Protein AF-A0A0S7Y839-F1 (afdb_monomer_lite)

pLDDT: mean 85.69, std 13.7, range [31.67, 98.75]

Sequence (279 aa):
MFEKEKERKEKPFEGKKVYFSASIRGAKVDGRQLLWDLVEFMEEEGADVLSKHVAARNKEERDRIFYERSGIRVDVVEDPKGVIREIDLAWVDEAAYVVAEVTATSMGVGMEIQRAIDKDEMGLNHTKILCLYRRDIISEDRASSMVFGVRPKEHKDYYLVGYTSLEEAKEVVARFLTDKLGRGDISTFSALLPLGGQVIKYTRDGGETWRYARLFSNPERFSNGSLGFVADEEISPRGIHHRGILADRDFEKGLIVREVEAKEIEGKRFSFEDKLPVT

Radius of gyration: 21.73 Å; chains: 1; bounding box: 73×55×68 Å

Foldseek 3Di:
DDDPPPPPPQQLLAPAQEEEAEDPDADDDDCLVLLLVLLVLNVVSHYRHQQSLNSDPDDVRSQVVCCVRPVDNLVPDPDSPVVVVVSSLVSLLVGQEYEYEFQGDDPVSLVSVVSQLCQVVVVTDHHAYEYEYEVVRDDPVRGDCSLLVDACVSPFRYHYAYDNDSVVVNVVVSCSSNVVPDTAWDLAQVNCLVCAQHKKWKDLPLPPDIWIWGWHNAWDQDPVRWTWTFIFTWQDPVRDTDTDTDTRVSSVSVMIMGHDDPVRCVPTDTPCPPPDDDD

Secondary structure (DSSP, 8-state):
-----------TTTT-EEEEE--SSSS--TTHHHHHHHHHHHHHTT-EETTGGGG-SSHHHHHHHHHHHH---TTS-S-HHHHHHHHHHHHHHH-SEEEEE-SS--HHHHHHHHHHHHTTTTT----EEEEEEETTT--GGGS-HHHHT--TTT-TTEEEEEESSHHHHHHHHHHHHTT-S-TT-B-SHHHHGGGTTSEEEEESSTTSS-EEEEEPSS-EE-TTS-EEEEEEEB--TT----EEEEEHHHHTTT-EEEE--GGGSTT--BTTTT-----

Structure (mmCIF, N/CA/C/O backbone):
data_AF-A0A0S7Y839-F1
#
_entry.id   AF-A0A0S7Y839-F1
#
loop_
_atom_site.group_PDB
_atom_site.id
_atom_site.type_symbol
_atom_site.label_atom_id
_atom_site.label_alt_id
_atom_site.label_comp_id
_atom_site.label_asym_id
_atom_site.label_entity_id
_atom_site.label_seq_id
_atom_site.pdbx_PDB_ins_code
_atom_site.Cartn_x
_atom_site.Cartn_y
_atom_site.Cartn_z
_atom_site.occupancy
_atom_site.B_iso_or_equiv
_atom_site.auth_seq_id
_atom_site.auth_comp_id
_atom_site.auth_asym_id
_atom_site.auth_atom_id
_atom_site.pdbx_PDB_model_num
ATOM 1 N N . MET A 1 1 ? 34.447 -34.532 6.907 1.00 41.97 1 MET A N 1
ATOM 2 C CA . MET A 1 1 ? 33.993 -33.171 6.559 1.00 41.97 1 MET A CA 1
ATOM 3 C C . MET A 1 1 ? 32.505 -33.137 6.820 1.00 41.97 1 MET A C 1
ATOM 5 O O . MET A 1 1 ? 31.772 -33.763 6.074 1.00 41.97 1 MET A O 1
ATOM 9 N N . PHE A 1 2 ? 32.079 -32.530 7.925 1.00 42.34 2 PHE A N 1
ATOM 10 C CA . PHE A 1 2 ? 30.661 -32.274 8.159 1.00 42.34 2 PHE A CA 1
ATOM 11 C C . PHE A 1 2 ? 30.332 -30.969 7.440 1.00 42.34 2 PHE A C 1
ATOM 13 O O . PHE A 1 2 ? 30.756 -29.900 7.882 1.00 42.34 2 PHE A O 1
ATOM 20 N N . GLU A 1 3 ? 29.662 -31.065 6.293 1.00 46.47 3 GLU A N 1
ATOM 21 C CA . GLU A 1 3 ? 28.960 -29.921 5.723 1.00 46.47 3 GLU A CA 1
ATOM 22 C C . GLU A 1 3 ? 27.917 -29.495 6.755 1.00 46.47 3 GLU A C 1
ATOM 24 O O . GLU A 1 3 ? 27.002 -30.245 7.086 1.00 46.47 3 GLU A O 1
ATOM 29 N N . LYS A 1 4 ? 28.110 -28.311 7.340 1.00 45.53 4 LYS A N 1
ATOM 30 C CA . LYS A 1 4 ? 27.044 -27.653 8.084 1.00 45.53 4 LYS A CA 1
ATOM 31 C C . LYS A 1 4 ? 25.944 -27.366 7.071 1.00 45.53 4 LYS A C 1
ATOM 33 O O . LYS A 1 4 ? 26.121 -26.476 6.238 1.00 45.53 4 LYS A O 1
ATOM 38 N N . GLU A 1 5 ? 24.844 -28.109 7.141 1.00 50.56 5 GLU A N 1
ATOM 39 C CA . GLU A 1 5 ? 23.570 -27.679 6.575 1.00 50.56 5 GLU A CA 1
ATOM 40 C C . GLU A 1 5 ? 23.332 -26.251 7.075 1.00 50.56 5 GLU A C 1
ATOM 42 O O . GLU A 1 5 ? 23.117 -26.004 8.262 1.00 50.56 5 GLU A O 1
ATOM 47 N N . LYS A 1 6 ? 23.494 -25.276 6.178 1.00 53.09 6 LYS A N 1
ATOM 48 C CA . LYS A 1 6 ? 23.021 -23.918 6.413 1.00 53.09 6 LYS A CA 1
ATOM 49 C C . LYS A 1 6 ? 21.519 -24.066 6.612 1.00 53.09 6 LYS A C 1
ATOM 51 O O . LYS A 1 6 ? 20.828 -24.359 5.641 1.00 53.09 6 LYS A O 1
ATOM 56 N N . GLU A 1 7 ? 21.037 -23.891 7.842 1.00 50.66 7 GLU A N 1
ATOM 57 C CA . GLU A 1 7 ? 19.612 -23.701 8.113 1.00 50.66 7 GLU A CA 1
ATOM 58 C C . GLU A 1 7 ? 19.093 -22.674 7.103 1.00 50.66 7 GLU A C 1
ATOM 60 O O . GLU A 1 7 ? 19.480 -21.499 7.123 1.00 50.66 7 GLU A O 1
ATOM 65 N N . ARG A 1 8 ? 18.292 -23.138 6.140 1.00 61.38 8 ARG A N 1
ATOM 66 C CA . ARG A 1 8 ? 17.648 -22.264 5.169 1.00 61.38 8 ARG A CA 1
ATOM 67 C C . ARG A 1 8 ? 16.619 -21.482 5.970 1.00 61.38 8 ARG A C 1
ATOM 69 O O . ARG A 1 8 ? 15.558 -22.013 6.273 1.00 61.38 8 ARG A O 1
ATOM 76 N N . LYS A 1 9 ? 16.968 -20.255 6.368 1.00 72.75 9 LYS A N 1
ATOM 77 C CA . LYS A 1 9 ? 16.010 -19.335 6.986 1.00 72.75 9 LYS A CA 1
ATOM 78 C C . LYS A 1 9 ? 14.796 -19.253 6.068 1.00 72.75 9 LYS A C 1
ATOM 80 O O . LYS A 1 9 ? 14.951 -18.944 4.885 1.00 72.75 9 LYS A O 1
ATOM 85 N N . GLU A 1 10 ? 13.628 -19.596 6.602 1.00 85.75 10 GLU A N 1
ATOM 86 C CA . GLU A 1 10 ? 12.371 -19.423 5.888 1.00 85.75 10 GLU A CA 1
ATOM 87 C C . GLU A 1 10 ? 12.233 -17.952 5.507 1.00 85.75 10 GLU A C 1
ATOM 89 O O . GLU A 1 10 ? 12.399 -17.061 6.340 1.00 85.75 10 GLU A O 1
ATOM 94 N N . LYS A 1 11 ? 11.986 -17.720 4.221 1.00 92.38 11 LYS A N 1
ATOM 95 C CA . LYS A 1 11 ? 11.752 -16.400 3.659 1.00 92.38 11 LYS A CA 1
ATOM 96 C C . LYS A 1 11 ? 10.240 -16.153 3.660 1.00 92.38 11 LYS A C 1
ATOM 98 O O . LYS A 1 11 ? 9.523 -16.868 2.957 1.00 92.38 11 LYS A O 1
ATOM 103 N N . PRO A 1 12 ? 9.720 -15.212 4.461 1.00 93.31 12 PRO A N 1
ATOM 104 C CA . PRO A 1 12 ? 8.286 -15.067 4.694 1.00 93.31 12 PRO A CA 1
ATOM 105 C C . PRO A 1 12 ? 7.503 -14.633 3.449 1.00 93.31 12 PRO A C 1
ATOM 107 O O . PRO A 1 12 ? 6.281 -14.793 3.428 1.00 93.31 12 PRO A O 1
ATOM 110 N N . PHE A 1 13 ? 8.166 -14.092 2.422 1.00 96.94 13 PHE A N 1
ATOM 111 C CA . PHE A 1 13 ? 7.531 -13.667 1.172 1.00 96.94 13 PHE A CA 1
ATOM 112 C C . PHE A 1 13 ? 7.815 -14.620 0.002 1.00 96.94 13 PHE A C 1
ATOM 114 O O . PHE A 1 13 ? 7.460 -14.305 -1.134 1.00 96.94 13 PHE A O 1
ATOM 121 N N . GLU A 1 14 ? 8.422 -15.786 0.255 1.00 96.38 14 GLU A N 1
ATOM 122 C CA . GLU A 1 14 ? 8.695 -16.782 -0.785 1.00 96.38 14 GLU A CA 1
ATOM 123 C C . GLU A 1 14 ? 7.408 -17.120 -1.567 1.00 96.38 14 GLU A C 1
ATOM 125 O O . GLU A 1 14 ? 6.361 -17.437 -0.995 1.00 96.38 14 GLU A O 1
ATOM 130 N N . GLY A 1 15 ? 7.479 -17.034 -2.899 1.00 95.06 15 GLY A N 1
ATOM 131 C CA . GLY A 1 15 ? 6.356 -17.319 -3.799 1.00 95.06 15 GLY A CA 1
ATOM 132 C C . GLY A 1 15 ? 5.368 -16.162 -4.005 1.00 95.06 15 GLY A C 1
ATOM 133 O O . GLY A 1 15 ? 4.395 -16.322 -4.744 1.00 95.06 15 GLY A O 1
ATOM 134 N N . LYS A 1 16 ? 5.595 -14.990 -3.398 1.00 97.12 16 LYS A N 1
ATOM 135 C CA . LYS A 1 16 ? 4.765 -13.793 -3.606 1.00 97.12 16 LYS A CA 1
ATOM 136 C C . LYS A 1 16 ? 5.256 -13.023 -4.837 1.00 97.12 16 LYS A C 1
ATOM 138 O O . LYS A 1 16 ? 6.389 -12.557 -4.851 1.00 97.12 16 LYS A O 1
ATOM 143 N N . LYS A 1 17 ? 4.397 -12.848 -5.847 1.00 98.31 17 LYS A N 1
ATOM 144 C CA . LYS A 1 17 ? 4.658 -11.963 -6.999 1.00 98.31 17 LYS A CA 1
ATOM 145 C C . LYS A 1 17 ? 4.095 -10.574 -6.740 1.00 98.31 17 LYS A C 1
ATOM 147 O O . LYS A 1 17 ? 2.876 -10.433 -6.584 1.00 98.31 17 LYS A O 1
ATOM 152 N N . VAL A 1 18 ? 4.976 -9.580 -6.700 1.00 98.69 18 VAL A N 1
ATOM 153 C CA . VAL A 1 18 ? 4.658 -8.200 -6.326 1.00 98.69 18 VAL A CA 1
ATOM 154 C C . VAL A 1 18 ? 4.923 -7.264 -7.500 1.00 98.69 18 VAL A C 1
ATOM 156 O O . VAL A 1 18 ? 6.041 -7.198 -8.008 1.00 98.69 18 VAL A O 1
ATOM 159 N N . TYR A 1 19 ? 3.920 -6.488 -7.899 1.00 98.75 19 TYR A N 1
ATOM 160 C CA . TYR A 1 19 ? 4.134 -5.300 -8.719 1.00 98.75 19 TYR A CA 1
ATOM 161 C C . TYR A 1 19 ? 4.344 -4.096 -7.798 1.00 98.75 19 TYR A C 1
ATOM 163 O O . TYR A 1 19 ? 3.451 -3.718 -7.037 1.00 98.75 19 TYR A O 1
ATOM 171 N N . PHE A 1 20 ? 5.537 -3.510 -7.840 1.00 98.44 20 PHE A N 1
ATOM 172 C CA . PHE A 1 20 ? 5.857 -2.289 -7.113 1.00 98.44 20 PHE A CA 1
ATOM 173 C C . PHE A 1 20 ? 5.623 -1.057 -7.991 1.00 98.44 20 PHE A C 1
ATOM 175 O O . PHE A 1 20 ? 6.138 -0.968 -9.105 1.00 98.44 20 PHE A O 1
ATOM 182 N N . SER A 1 21 ? 4.875 -0.090 -7.481 1.00 97.00 21 SER A N 1
ATOM 183 C CA . SER A 1 21 ? 4.507 1.126 -8.199 1.00 97.00 21 SER A CA 1
ATOM 184 C C . SER A 1 21 ? 4.949 2.356 -7.411 1.00 97.00 21 SER A C 1
ATOM 186 O O . SER A 1 21 ? 4.804 2.411 -6.193 1.00 97.00 21 SER A O 1
ATOM 188 N N . ALA A 1 22 ? 5.520 3.349 -8.087 1.00 94.81 22 ALA A N 1
ATOM 189 C CA . ALA A 1 22 ? 5.873 4.639 -7.502 1.00 94.81 22 ALA A CA 1
ATOM 190 C C . ALA A 1 22 ? 6.066 5.686 -8.608 1.00 94.81 22 ALA A C 1
ATOM 192 O O . ALA A 1 22 ? 6.213 5.372 -9.793 1.00 94.81 22 ALA A O 1
ATOM 193 N N . SER A 1 23 ? 6.105 6.966 -8.237 1.00 90.31 23 SER A N 1
ATOM 194 C CA . SER A 1 23 ? 6.375 8.043 -9.195 1.00 90.31 23 SER A CA 1
ATOM 195 C C . SER A 1 23 ? 7.802 7.954 -9.770 1.00 90.31 23 SER A C 1
ATOM 197 O O . SER A 1 23 ? 8.785 8.272 -9.105 1.00 90.31 23 SER A O 1
ATOM 199 N N . ILE A 1 24 ? 7.941 7.584 -11.048 1.00 81.25 24 ILE A N 1
ATOM 200 C CA . ILE A 1 24 ? 9.215 7.724 -11.787 1.00 81.25 24 ILE A CA 1
ATOM 201 C C . ILE A 1 24 ? 9.304 9.106 -12.451 1.00 81.25 24 ILE A C 1
ATOM 203 O O . ILE A 1 24 ? 10.375 9.718 -12.502 1.00 81.25 24 ILE A O 1
ATOM 207 N N . ARG A 1 25 ? 8.179 9.565 -13.015 1.00 67.38 25 ARG A N 1
ATOM 208 C CA . ARG A 1 25 ? 8.021 10.797 -13.801 1.00 67.38 25 ARG A CA 1
ATOM 209 C C . ARG A 1 25 ? 6.763 11.512 -13.298 1.00 67.38 25 ARG A C 1
ATOM 211 O O . ARG A 1 25 ? 5.693 10.917 -13.320 1.00 67.38 25 ARG A O 1
ATOM 218 N N . GLY A 1 26 ? 6.874 12.766 -12.866 1.00 59.81 26 GLY A N 1
ATOM 219 C CA . GLY A 1 26 ? 5.747 13.511 -12.293 1.00 59.81 26 GLY A CA 1
ATOM 220 C C . GLY A 1 26 ? 6.236 14.567 -11.313 1.00 59.81 26 GLY A C 1
ATOM 221 O O . GLY A 1 26 ? 6.753 15.602 -11.727 1.00 59.81 26 GLY A O 1
ATOM 222 N N . ALA A 1 27 ? 6.129 14.286 -10.018 1.00 66.56 27 ALA A N 1
ATOM 223 C CA . ALA A 1 27 ? 6.756 15.094 -8.975 1.00 66.56 27 ALA A CA 1
ATOM 224 C C . ALA A 1 27 ? 8.171 14.588 -8.643 1.00 66.56 27 ALA A C 1
ATOM 226 O O . ALA A 1 27 ? 8.483 13.405 -8.809 1.00 66.56 27 ALA A O 1
ATOM 227 N N . LYS A 1 28 ? 9.042 15.490 -8.169 1.00 62.94 28 LYS A N 1
ATOM 228 C CA . LYS A 1 28 ? 10.374 15.126 -7.675 1.00 62.94 28 LYS A CA 1
ATOM 229 C C . LYS A 1 28 ? 10.185 14.227 -6.452 1.00 62.94 28 LYS A C 1
ATOM 231 O O . LYS A 1 28 ? 9.702 14.690 -5.425 1.00 62.94 28 LYS A O 1
ATOM 236 N N . VAL A 1 29 ? 10.533 12.952 -6.585 1.00 60.19 29 VAL A N 1
ATOM 237 C CA . VAL A 1 29 ? 10.474 12.011 -5.466 1.00 60.19 29 VAL A CA 1
ATOM 238 C C . VAL A 1 29 ? 11.689 12.253 -4.587 1.00 60.19 29 VAL A C 1
ATOM 240 O O . VAL A 1 29 ? 12.793 11.800 -4.896 1.00 60.19 29 VAL A O 1
ATOM 243 N N . ASP A 1 30 ? 11.496 13.017 -3.517 1.00 68.00 30 ASP A N 1
ATOM 244 C CA . ASP A 1 30 ? 12.387 12.924 -2.369 1.00 68.00 30 ASP A CA 1
ATOM 245 C C . ASP A 1 30 ? 12.199 11.535 -1.734 1.00 68.00 30 ASP A C 1
ATOM 247 O O . ASP A 1 30 ? 11.069 11.080 -1.559 1.00 68.00 30 ASP A O 1
ATOM 251 N N . GLY A 1 31 ? 13.293 10.824 -1.455 1.00 77.12 31 GLY A N 1
ATOM 252 C CA . GLY A 1 31 ? 13.230 9.458 -0.918 1.00 77.12 31 GLY A CA 1
ATOM 253 C C . GLY A 1 31 ? 13.392 8.304 -1.919 1.00 77.12 31 GLY A C 1
ATOM 254 O O . GLY A 1 31 ? 12.959 7.197 -1.623 1.00 77.12 31 GLY A O 1
ATOM 255 N N . ARG A 1 32 ? 14.078 8.487 -3.060 1.00 87.31 32 ARG A N 1
ATOM 256 C CA . ARG A 1 32 ? 14.495 7.362 -3.941 1.00 87.31 32 ARG A CA 1
ATOM 257 C C . ARG A 1 32 ? 15.195 6.228 -3.178 1.00 87.31 32 ARG A C 1
ATOM 259 O O . ARG A 1 32 ? 14.926 5.066 -3.450 1.00 87.31 32 ARG A O 1
ATOM 266 N N . GLN A 1 33 ? 16.060 6.568 -2.218 1.00 91.19 33 GLN A N 1
ATOM 267 C CA . GLN A 1 33 ? 16.739 5.572 -1.383 1.00 91.19 33 GLN A CA 1
ATOM 268 C C . GLN A 1 33 ? 15.747 4.780 -0.521 1.00 91.19 33 GLN A C 1
ATOM 270 O O . GLN A 1 33 ? 15.879 3.572 -0.410 1.00 91.19 33 GLN A O 1
ATOM 275 N N . LEU A 1 34 ? 14.713 5.438 0.010 1.00 92.75 34 LEU A N 1
ATOM 276 C CA . LEU A 1 34 ? 13.663 4.775 0.782 1.00 92.75 34 LEU A CA 1
ATOM 277 C C . LEU A 1 34 ? 12.908 3.751 -0.074 1.00 92.75 34 LEU A C 1
ATOM 279 O O . LEU A 1 34 ? 12.689 2.633 0.380 1.00 92.75 34 LEU A O 1
ATOM 283 N N . LEU A 1 35 ? 12.538 4.111 -1.310 1.00 94.50 35 LEU A N 1
ATOM 284 C CA . LEU A 1 35 ? 11.880 3.177 -2.234 1.00 94.50 35 LEU A CA 1
ATOM 285 C C . LEU A 1 35 ? 12.777 1.979 -2.554 1.00 94.50 35 LEU A C 1
ATOM 287 O O . LEU A 1 35 ? 12.301 0.848 -2.573 1.00 94.50 35 LEU A O 1
ATOM 291 N N . TRP A 1 36 ? 14.066 2.235 -2.793 1.00 96.25 36 TRP A N 1
ATOM 292 C CA . TRP A 1 36 ? 15.056 1.190 -3.038 1.00 96.25 36 TRP A CA 1
ATOM 293 C C . TRP A 1 36 ? 15.143 0.224 -1.856 1.00 96.25 36 TRP A C 1
ATOM 295 O O . TRP A 1 36 ? 14.977 -0.975 -2.042 1.00 96.25 36 TRP A O 1
ATOM 305 N N . ASP A 1 37 ? 15.316 0.744 -0.640 1.00 97.19 37 ASP A N 1
ATOM 306 C CA . ASP A 1 37 ? 15.441 -0.074 0.569 1.00 97.19 37 ASP A CA 1
ATOM 307 C C . ASP A 1 37 ? 14.166 -0.881 0.862 1.00 97.19 37 ASP A C 1
ATOM 309 O O . ASP A 1 37 ? 14.240 -1.985 1.399 1.00 97.19 37 ASP A O 1
ATOM 313 N N . LEU A 1 38 ? 12.992 -0.354 0.501 1.00 97.56 38 LEU A N 1
ATOM 314 C CA . LEU A 1 38 ? 11.723 -1.068 0.635 1.00 97.56 38 LEU A CA 1
ATOM 315 C C . LEU A 1 38 ? 11.596 -2.220 -0.375 1.00 97.56 38 LEU A C 1
ATOM 317 O O . LEU A 1 38 ? 11.116 -3.294 -0.016 1.00 97.56 38 LEU A O 1
ATOM 321 N N . VAL A 1 39 ? 12.030 -2.016 -1.624 1.00 98.06 39 VAL A N 1
ATOM 322 C CA . VAL A 1 39 ? 12.041 -3.073 -2.649 1.00 98.06 39 VAL A CA 1
ATOM 323 C C . VAL A 1 39 ? 13.078 -4.147 -2.337 1.00 98.06 39 VAL A C 1
ATOM 325 O O . VAL A 1 39 ? 12.747 -5.328 -2.412 1.00 98.06 39 VAL A O 1
ATOM 328 N N . GLU A 1 40 ? 14.288 -3.758 -1.928 1.00 98.06 40 GLU A N 1
ATOM 329 C CA . GLU A 1 40 ? 15.320 -4.708 -1.497 1.00 98.06 40 GLU A CA 1
ATOM 330 C C . GLU A 1 40 ? 14.826 -5.547 -0.320 1.00 98.06 40 GLU A C 1
ATOM 332 O O . GLU A 1 40 ? 14.937 -6.765 -0.366 1.00 98.06 40 GLU A O 1
ATOM 337 N N . PHE A 1 41 ? 14.190 -4.928 0.680 1.00 98.31 41 PHE A N 1
ATOM 338 C CA . PHE A 1 41 ? 13.583 -5.659 1.792 1.00 98.31 41 PHE A CA 1
ATOM 339 C C . PHE A 1 41 ? 12.600 -6.741 1.314 1.00 98.31 41 PHE A C 1
ATOM 341 O O . PHE A 1 41 ? 12.662 -7.878 1.777 1.00 98.31 41 PHE A O 1
ATOM 348 N N . MET A 1 42 ? 11.714 -6.422 0.362 1.00 98.50 42 MET A N 1
ATOM 349 C CA . MET A 1 42 ? 10.776 -7.410 -0.181 1.00 98.50 42 MET A CA 1
ATOM 350 C C . MET A 1 42 ? 11.497 -8.582 -0.868 1.00 98.50 42 MET A C 1
ATOM 352 O O . MET A 1 42 ? 11.120 -9.735 -0.657 1.00 98.50 42 MET A O 1
ATOM 356 N N . GLU A 1 43 ? 12.537 -8.322 -1.661 1.00 98.00 43 GLU A N 1
ATOM 357 C CA . GLU A 1 43 ? 13.299 -9.377 -2.347 1.00 98.00 43 GLU A CA 1
ATOM 358 C C . GLU A 1 43 ? 14.180 -10.201 -1.390 1.00 98.00 43 GLU A C 1
ATOM 360 O O . GLU A 1 43 ? 14.270 -11.431 -1.503 1.00 98.00 43 GLU A O 1
ATOM 365 N N . GLU A 1 44 ? 14.809 -9.553 -0.407 1.00 97.75 44 GLU A N 1
ATOM 366 C CA . GLU A 1 44 ? 15.605 -10.205 0.637 1.00 97.75 44 GLU A CA 1
ATOM 367 C C . GLU A 1 44 ? 14.755 -11.214 1.417 1.00 97.75 44 GLU A C 1
ATOM 369 O O . GLU A 1 44 ? 15.185 -12.357 1.614 1.00 97.75 44 GLU A O 1
ATOM 374 N N . GLU A 1 45 ? 13.514 -10.845 1.730 1.00 97.56 45 GLU A N 1
ATOM 375 C CA . GLU A 1 45 ? 12.511 -11.679 2.399 1.00 97.56 45 GLU A CA 1
ATOM 376 C C . GLU A 1 45 ? 11.761 -12.641 1.450 1.00 97.56 45 GLU A C 1
ATOM 378 O O . GLU A 1 45 ? 10.910 -13.410 1.902 1.00 97.56 45 GLU A O 1
ATOM 383 N N . GLY A 1 46 ? 12.102 -12.668 0.153 1.00 97.62 46 GLY A N 1
ATOM 384 C CA . GLY A 1 46 ? 11.732 -13.735 -0.793 1.00 97.62 46 GLY A CA 1
ATOM 385 C C . GLY A 1 46 ? 10.652 -13.413 -1.824 1.00 97.62 46 GLY A C 1
ATOM 386 O O . GLY A 1 46 ? 10.255 -14.315 -2.563 1.00 97.62 46 GLY A O 1
ATOM 387 N N . ALA A 1 47 ? 10.176 -12.170 -1.898 1.00 98.31 47 ALA A N 1
ATOM 388 C CA . ALA A 1 47 ? 9.215 -11.768 -2.917 1.00 98.31 47 ALA A CA 1
ATOM 389 C C . ALA A 1 47 ? 9.873 -11.679 -4.304 1.00 98.31 47 ALA A C 1
ATOM 391 O O . ALA A 1 47 ? 11.023 -11.265 -4.440 1.00 98.31 47 ALA A O 1
ATOM 392 N N . ASP A 1 48 ? 9.109 -11.999 -5.346 1.00 98.31 48 ASP A N 1
ATOM 393 C CA . ASP A 1 48 ? 9.453 -11.710 -6.738 1.00 98.31 48 ASP A CA 1
ATOM 394 C C . ASP A 1 48 ? 8.879 -10.336 -7.120 1.00 98.31 48 ASP A C 1
ATOM 396 O O . ASP A 1 48 ? 7.685 -10.216 -7.422 1.00 98.31 48 ASP A O 1
ATOM 400 N N . VAL A 1 49 ? 9.705 -9.284 -7.055 1.00 98.56 49 VAL A N 1
ATOM 401 C CA . VAL A 1 49 ? 9.288 -7.908 -7.369 1.00 98.56 49 VAL A CA 1
ATOM 402 C C . VAL A 1 49 ? 9.463 -7.634 -8.865 1.00 98.56 49 VAL A C 1
ATOM 404 O O . VAL A 1 49 ? 10.552 -7.322 -9.347 1.00 98.56 49 VAL A O 1
ATOM 407 N N . LEU A 1 50 ? 8.359 -7.708 -9.612 1.00 98.31 50 LEU A N 1
ATOM 408 C CA . LEU A 1 50 ? 8.341 -7.648 -11.080 1.00 98.31 50 LEU A CA 1
ATOM 409 C C . LEU A 1 50 ? 8.929 -6.337 -11.625 1.00 98.31 50 LEU A C 1
ATOM 411 O O . LEU A 1 50 ? 9.658 -6.321 -12.613 1.00 98.31 50 LEU A O 1
ATOM 415 N N . SER A 1 51 ? 8.633 -5.227 -10.955 1.00 97.38 51 SER A N 1
ATOM 416 C CA . SER A 1 51 ? 8.915 -3.867 -11.413 1.00 97.38 51 SER A CA 1
ATOM 417 C C . SER A 1 51 ? 9.994 -3.168 -10.575 1.00 97.38 51 SER A C 1
ATOM 419 O O . SER A 1 51 ? 9.975 -1.948 -10.424 1.00 97.38 51 SER A O 1
ATOM 421 N N . LYS A 1 52 ? 10.995 -3.907 -10.069 1.00 96.94 52 LYS A N 1
ATOM 422 C CA . LYS A 1 52 ? 12.111 -3.368 -9.255 1.00 96.94 52 LYS A CA 1
ATOM 423 C C . LYS A 1 52 ? 12.738 -2.083 -9.813 1.00 96.94 52 LYS A C 1
ATOM 425 O O . LYS A 1 52 ? 13.104 -1.177 -9.065 1.00 96.94 52 LYS A O 1
ATOM 430 N N . HIS A 1 53 ? 12.841 -1.983 -11.138 1.00 95.00 53 HIS A N 1
ATOM 431 C CA . HIS A 1 53 ? 13.389 -0.825 -11.842 1.00 95.00 53 HIS A CA 1
ATOM 432 C C . HIS A 1 53 ? 12.709 0.509 -11.457 1.00 95.00 53 HIS A C 1
ATOM 434 O O . HIS A 1 53 ? 13.353 1.557 -11.513 1.00 95.00 53 HIS A O 1
ATOM 440 N N . VAL A 1 54 ? 11.446 0.488 -11.017 1.00 94.44 54 VAL A N 1
ATOM 441 C CA . VAL A 1 54 ? 10.698 1.660 -10.532 1.00 94.44 54 VAL A CA 1
ATOM 442 C C . VAL A 1 54 ? 11.406 2.338 -9.350 1.00 94.44 54 VAL A C 1
ATOM 444 O O . VAL A 1 54 ? 11.456 3.567 -9.287 1.00 94.44 54 VAL A O 1
ATOM 447 N N . ALA A 1 55 ? 12.011 1.552 -8.454 1.00 94.62 55 ALA A N 1
ATOM 448 C CA . ALA A 1 55 ? 12.724 2.038 -7.273 1.00 94.62 55 ALA A CA 1
ATOM 449 C C . ALA A 1 55 ? 14.204 2.372 -7.529 1.00 94.62 55 ALA A C 1
ATOM 451 O O . ALA A 1 55 ? 14.885 2.851 -6.622 1.00 94.62 55 ALA A O 1
ATOM 452 N N . ALA A 1 56 ? 14.716 2.136 -8.744 1.00 93.62 56 ALA A N 1
ATOM 453 C CA . ALA A 1 56 ? 16.116 2.377 -9.096 1.00 93.62 56 ALA A CA 1
ATOM 454 C C . ALA A 1 56 ? 16.574 3.785 -8.702 1.00 93.62 56 ALA A C 1
ATOM 456 O O . ALA A 1 56 ? 15.811 4.746 -8.764 1.00 93.62 56 ALA A O 1
ATOM 457 N N . ARG A 1 57 ? 17.844 3.956 -8.345 1.00 90.62 57 ARG A N 1
ATOM 458 C CA . ARG A 1 57 ? 18.368 5.231 -7.822 1.00 90.62 57 ARG A CA 1
ATOM 459 C C . ARG A 1 57 ? 18.677 6.241 -8.921 1.00 90.62 57 ARG A C 1
ATOM 461 O O . ARG A 1 57 ? 18.642 7.446 -8.688 1.00 90.62 57 ARG A O 1
ATOM 468 N N . ASN A 1 58 ? 18.948 5.761 -10.130 1.00 90.38 58 ASN A N 1
ATOM 469 C CA . ASN A 1 58 ? 19.260 6.577 -11.300 1.00 90.38 58 ASN A CA 1
ATOM 470 C C . ASN A 1 58 ? 18.719 5.936 -12.590 1.00 90.38 58 ASN A C 1
ATOM 472 O O . ASN A 1 58 ? 18.059 4.895 -12.562 1.00 90.38 58 ASN A O 1
ATOM 476 N N . LYS A 1 59 ? 18.932 6.614 -13.722 1.00 89.88 59 LYS A N 1
ATOM 477 C CA . LYS A 1 59 ? 18.414 6.190 -15.025 1.00 89.88 59 LYS A CA 1
ATOM 478 C C . LYS A 1 59 ? 19.113 4.923 -15.518 1.00 89.88 59 LYS A C 1
ATOM 480 O O . LYS A 1 59 ? 18.446 4.024 -16.011 1.00 89.88 59 LYS A O 1
ATOM 485 N N . GLU A 1 60 ? 20.427 4.857 -15.366 1.00 92.00 60 GLU A N 1
ATOM 486 C CA . GLU A 1 60 ? 21.264 3.763 -15.853 1.00 92.00 60 GLU A CA 1
ATOM 487 C C . GLU A 1 60 ? 20.916 2.450 -15.140 1.00 92.00 60 GLU A C 1
ATOM 489 O O . GLU A 1 60 ? 20.763 1.410 -15.775 1.00 92.00 60 GLU A O 1
ATOM 494 N N . GLU A 1 61 ? 20.727 2.507 -13.820 1.00 93.38 61 GLU A N 1
ATOM 495 C CA . GLU A 1 61 ? 20.265 1.383 -13.008 1.00 93.38 61 GLU A CA 1
ATOM 496 C C . GLU A 1 61 ? 18.852 0.949 -13.396 1.00 93.38 61 GLU A C 1
ATOM 498 O O . GLU A 1 61 ? 18.616 -0.244 -13.570 1.00 93.38 61 GLU A O 1
ATOM 503 N N . ARG A 1 62 ? 17.934 1.901 -13.598 1.00 93.44 62 ARG A N 1
ATOM 504 C CA . ARG A 1 62 ? 16.571 1.598 -14.050 1.00 93.44 62 ARG A CA 1
ATOM 505 C C . ARG A 1 62 ? 16.585 0.852 -15.378 1.00 93.44 62 ARG A C 1
ATOM 507 O O . ARG A 1 62 ? 15.955 -0.193 -15.493 1.00 93.44 62 ARG A O 1
ATOM 514 N N . ASP A 1 63 ? 17.275 1.402 -16.373 1.00 93.19 63 ASP A N 1
ATOM 515 C CA . ASP A 1 63 ? 17.269 0.866 -17.732 1.00 93.19 63 ASP A CA 1
ATOM 516 C C . ASP A 1 63 ? 17.945 -0.525 -17.764 1.00 93.19 63 ASP A C 1
ATOM 518 O O . ASP A 1 63 ? 17.474 -1.417 -18.470 1.00 93.19 63 ASP A O 1
ATOM 522 N N . ARG A 1 64 ? 18.975 -0.757 -16.930 1.00 95.69 64 ARG A N 1
ATOM 523 C CA . ARG A 1 64 ? 19.598 -2.080 -16.743 1.00 95.69 64 ARG A CA 1
ATOM 524 C C . ARG A 1 64 ? 18.637 -3.098 -16.121 1.00 95.69 64 ARG A C 1
ATOM 526 O O . ARG A 1 64 ? 18.451 -4.161 -16.701 1.00 95.69 64 ARG A O 1
ATOM 533 N N . ILE A 1 65 ? 18.021 -2.776 -14.981 1.00 96.31 65 ILE A N 1
ATOM 534 C CA . ILE A 1 65 ? 17.103 -3.693 -14.278 1.00 96.31 65 ILE A CA 1
ATOM 535 C C . ILE A 1 65 ? 15.887 -4.007 -15.158 1.00 96.31 65 ILE A C 1
ATOM 537 O O . ILE A 1 65 ? 15.454 -5.155 -15.240 1.00 96.31 65 ILE A O 1
ATOM 541 N N . PHE A 1 66 ? 15.349 -3.000 -15.856 1.00 95.81 66 PHE A N 1
ATOM 542 C CA . PHE A 1 66 ? 14.243 -3.203 -16.789 1.00 95.81 66 PHE A CA 1
ATOM 543 C C . PHE A 1 66 ? 14.631 -4.174 -17.907 1.00 95.81 66 PHE A C 1
ATOM 545 O O . PHE A 1 66 ? 13.864 -5.085 -18.209 1.00 95.81 66 PHE A O 1
ATOM 552 N N . TYR A 1 67 ? 15.823 -4.024 -18.495 1.00 96.31 67 TYR A N 1
ATOM 553 C CA . TYR A 1 67 ? 16.322 -4.948 -19.514 1.00 96.31 67 TYR A CA 1
ATOM 554 C C . TYR A 1 67 ? 16.522 -6.367 -18.969 1.00 96.31 67 TYR A C 1
ATOM 556 O O . TYR A 1 67 ? 16.100 -7.322 -19.612 1.00 96.31 67 TYR A O 1
ATOM 564 N N . GLU A 1 68 ? 17.115 -6.518 -17.783 1.00 96.50 68 GLU A N 1
ATOM 565 C CA . GLU A 1 68 ? 17.331 -7.826 -17.147 1.00 96.50 68 GLU A CA 1
ATOM 566 C C . GLU A 1 68 ? 16.016 -8.585 -16.917 1.00 96.50 68 GLU A C 1
ATOM 568 O O . GLU A 1 68 ? 15.978 -9.803 -17.086 1.00 96.50 68 GLU A O 1
ATOM 573 N N . ARG A 1 69 ? 14.930 -7.874 -16.584 1.00 96.38 69 ARG A N 1
ATOM 574 C CA . ARG A 1 69 ? 13.608 -8.478 -16.371 1.00 96.38 69 ARG A CA 1
ATOM 575 C C . ARG A 1 69 ? 12.825 -8.705 -17.665 1.00 96.38 69 ARG A C 1
ATOM 577 O O . ARG A 1 69 ? 12.211 -9.754 -17.828 1.00 96.38 69 ARG A O 1
ATOM 584 N N . SER A 1 70 ? 12.790 -7.711 -18.551 1.00 95.94 70 SER A N 1
ATOM 585 C CA . SER A 1 70 ? 11.929 -7.720 -19.746 1.00 95.94 70 SER A CA 1
ATOM 586 C C . SER A 1 70 ? 12.589 -8.331 -20.983 1.00 95.94 70 SER A C 1
ATOM 588 O O . SER A 1 70 ? 11.897 -8.707 -21.924 1.00 95.94 70 SER A O 1
ATOM 590 N N . GLY A 1 71 ? 13.922 -8.375 -21.028 1.00 95.69 71 GLY A N 1
ATOM 591 C CA . GLY A 1 71 ? 14.689 -8.672 -22.238 1.00 95.69 71 GLY A CA 1
ATOM 592 C C . GLY A 1 71 ? 14.663 -7.553 -23.289 1.00 95.69 71 GLY A C 1
ATOM 593 O O . GLY A 1 71 ? 15.204 -7.738 -24.379 1.00 95.69 71 GLY A O 1
ATOM 594 N N . ILE A 1 72 ? 14.061 -6.391 -22.995 1.00 93.38 72 ILE A N 1
ATOM 595 C CA . ILE A 1 72 ? 13.867 -5.307 -23.967 1.00 93.38 72 ILE A CA 1
ATOM 596 C C . ILE A 1 72 ? 14.813 -4.135 -23.719 1.00 93.38 72 ILE A C 1
ATOM 598 O O . ILE A 1 72 ? 14.871 -3.541 -22.641 1.00 93.38 72 ILE A O 1
ATOM 602 N N . ARG A 1 73 ? 15.534 -3.757 -24.776 1.00 91.50 73 ARG A N 1
ATOM 603 C CA . ARG A 1 73 ? 16.344 -2.540 -24.840 1.00 91.50 73 ARG A CA 1
ATOM 604 C C . ARG A 1 73 ? 15.478 -1.366 -25.294 1.00 91.50 73 ARG A C 1
ATOM 606 O O . ARG A 1 73 ? 15.223 -1.178 -26.479 1.00 91.50 73 ARG A O 1
ATOM 613 N N . VAL A 1 74 ? 15.013 -0.575 -24.332 1.00 85.94 74 VAL A N 1
ATOM 614 C CA . VAL A 1 74 ? 14.105 0.568 -24.555 1.00 85.94 74 VAL A CA 1
ATOM 615 C C . VAL A 1 74 ? 14.718 1.639 -25.474 1.00 85.94 74 VAL A C 1
ATOM 617 O O . VAL A 1 74 ? 13.997 2.375 -26.140 1.00 85.94 74 VAL A O 1
ATOM 620 N N . ASP A 1 75 ? 16.046 1.730 -25.532 1.00 85.12 75 ASP A N 1
ATOM 621 C CA . ASP A 1 75 ? 16.793 2.689 -26.350 1.00 85.12 75 ASP A CA 1
ATOM 622 C C . ASP A 1 75 ? 16.795 2.378 -27.855 1.00 85.12 75 ASP A C 1
ATOM 624 O O . ASP A 1 75 ? 17.186 3.242 -28.638 1.00 85.12 75 ASP A O 1
ATOM 628 N N . VAL A 1 76 ? 16.356 1.182 -28.267 1.00 90.31 76 VAL A N 1
ATOM 629 C CA . VAL A 1 76 ? 16.396 0.738 -29.675 1.00 90.31 76 VAL A CA 1
ATOM 630 C C . VAL A 1 76 ? 15.037 0.324 -30.247 1.00 90.31 76 VAL A C 1
ATOM 632 O O . VAL A 1 76 ? 14.972 -0.096 -31.400 1.00 90.31 76 VAL A O 1
ATOM 635 N N . VAL A 1 77 ? 13.953 0.428 -29.474 1.00 92.88 77 VAL A N 1
ATOM 636 C CA . VAL A 1 77 ? 12.591 0.135 -29.955 1.00 92.88 77 VAL A CA 1
ATOM 637 C C . VAL A 1 77 ? 11.941 1.374 -30.579 1.00 92.88 77 VAL A C 1
ATOM 639 O O . VAL A 1 77 ? 12.196 2.497 -30.149 1.00 92.88 77 VAL A O 1
ATOM 642 N N . GLU A 1 78 ? 11.091 1.169 -31.589 1.00 92.88 78 GLU A N 1
ATOM 643 C CA . GLU A 1 78 ? 10.436 2.250 -32.348 1.00 92.88 78 GLU A CA 1
ATOM 644 C C . GLU A 1 78 ? 9.398 3.023 -31.515 1.00 92.88 78 GLU A C 1
ATOM 646 O O . GLU A 1 78 ? 9.375 4.253 -31.552 1.00 92.88 78 GLU A O 1
ATOM 651 N N . ASP A 1 79 ? 8.603 2.320 -30.696 1.00 94.19 79 ASP A N 1
ATOM 652 C CA . ASP A 1 79 ? 7.683 2.919 -29.719 1.00 94.19 79 ASP A CA 1
ATOM 653 C C . ASP A 1 79 ? 8.025 2.500 -28.277 1.00 94.19 79 ASP A C 1
ATOM 655 O O . ASP A 1 79 ? 7.393 1.610 -27.698 1.00 94.19 79 ASP A O 1
ATOM 659 N N . PRO A 1 80 ? 9.006 3.164 -27.639 1.00 92.06 80 PRO A N 1
ATOM 660 C CA . PRO A 1 80 ? 9.375 2.870 -26.261 1.00 92.06 80 PRO A CA 1
ATOM 661 C C . PRO A 1 80 ? 8.223 3.033 -25.268 1.00 92.06 80 PRO A C 1
ATOM 663 O O . PRO A 1 80 ? 8.204 2.360 -24.242 1.00 92.06 80 PRO A O 1
ATOM 666 N N . LYS A 1 81 ? 7.273 3.944 -25.521 1.00 92.62 81 LYS A N 1
ATOM 667 C CA . LYS A 1 81 ? 6.186 4.225 -24.572 1.00 92.62 81 LYS A CA 1
ATOM 668 C C . LYS A 1 81 ? 5.118 3.142 -24.627 1.00 92.62 81 LYS A C 1
ATOM 670 O O . LYS A 1 81 ? 4.689 2.696 -23.565 1.00 92.62 81 LYS A O 1
ATOM 675 N N . GLY A 1 82 ? 4.709 2.736 -25.829 1.00 95.44 82 GLY A N 1
ATOM 676 C CA . GLY A 1 82 ? 3.783 1.623 -26.025 1.00 95.44 82 GLY A CA 1
ATOM 677 C C . GLY A 1 82 ? 4.337 0.331 -25.437 1.00 95.44 82 GLY A C 1
ATOM 678 O O . GLY A 1 82 ? 3.668 -0.297 -24.622 1.00 95.44 82 GLY A O 1
ATOM 679 N N . VAL A 1 83 ? 5.602 0.016 -25.732 1.00 95.50 83 VAL A N 1
ATOM 680 C CA . VAL A 1 83 ? 6.266 -1.198 -25.235 1.00 95.50 83 VAL A CA 1
ATOM 681 C C . VAL A 1 83 ? 6.373 -1.224 -23.707 1.00 95.50 83 VAL A C 1
ATOM 683 O O . VAL A 1 83 ? 6.036 -2.232 -23.092 1.00 95.50 83 VAL A O 1
ATOM 686 N N . ILE A 1 84 ? 6.793 -0.120 -23.072 1.00 94.00 84 ILE A N 1
ATOM 687 C CA . ILE A 1 84 ? 6.825 -0.035 -21.600 1.00 94.00 84 ILE A CA 1
ATOM 688 C C . ILE A 1 84 ? 5.422 -0.247 -21.030 1.00 94.00 84 ILE A C 1
ATOM 690 O O . ILE A 1 84 ? 5.251 -1.042 -20.114 1.00 94.00 84 ILE A O 1
ATOM 694 N N . ARG A 1 85 ? 4.411 0.419 -21.600 1.00 95.62 85 ARG A N 1
ATOM 695 C CA . ARG A 1 85 ? 3.029 0.299 -21.132 1.00 95.62 85 ARG A CA 1
ATOM 696 C C . ARG A 1 85 ? 2.517 -1.139 -21.227 1.00 95.62 85 ARG A C 1
ATOM 698 O O . ARG A 1 85 ? 1.834 -1.588 -20.315 1.00 95.62 85 ARG A O 1
ATOM 705 N N . GLU A 1 86 ? 2.783 -1.839 -22.325 1.00 96.62 86 GLU A N 1
ATOM 706 C CA . GLU A 1 86 ? 2.361 -3.234 -22.497 1.00 96.62 86 GLU A CA 1
ATOM 707 C C . GLU A 1 86 ? 3.018 -4.158 -21.470 1.00 96.62 86 GLU A C 1
ATOM 709 O O . GLU A 1 86 ? 2.329 -4.981 -20.870 1.00 96.62 86 GLU A O 1
ATOM 714 N N . ILE A 1 87 ? 4.319 -3.980 -21.223 1.00 96.88 87 ILE A N 1
ATOM 715 C CA . ILE A 1 87 ? 5.057 -4.750 -20.216 1.00 96.88 87 ILE A CA 1
ATOM 716 C C . ILE A 1 87 ? 4.529 -4.473 -18.809 1.00 96.88 87 ILE A C 1
ATOM 718 O O . ILE A 1 87 ? 4.228 -5.418 -18.083 1.00 96.88 87 ILE A O 1
ATOM 722 N N . ASP A 1 88 ? 4.386 -3.202 -18.433 1.00 97.00 88 ASP A N 1
ATOM 723 C CA . ASP A 1 88 ? 3.913 -2.828 -17.100 1.00 97.00 88 ASP A CA 1
ATOM 724 C C . ASP A 1 88 ? 2.503 -3.382 -16.853 1.00 97.00 88 ASP A C 1
ATOM 726 O O . ASP A 1 88 ? 2.251 -3.980 -15.808 1.00 97.00 88 ASP A O 1
ATOM 730 N N . LEU A 1 89 ? 1.598 -3.291 -17.838 1.00 98.00 89 LEU A N 1
ATOM 731 C CA . LEU A 1 89 ? 0.264 -3.890 -17.729 1.00 98.00 89 LEU A CA 1
ATOM 732 C C . LEU A 1 89 ? 0.315 -5.414 -17.598 1.00 98.00 89 LEU A C 1
ATOM 734 O O . LEU A 1 89 ? -0.416 -5.963 -16.778 1.00 98.00 89 LEU A O 1
ATOM 738 N N . ALA A 1 90 ? 1.180 -6.095 -18.353 1.00 98.12 90 ALA A N 1
ATOM 739 C CA . ALA A 1 90 ? 1.348 -7.540 -18.229 1.00 98.12 90 ALA A CA 1
ATOM 740 C C . ALA A 1 90 ? 1.876 -7.939 -16.840 1.00 98.12 90 ALA A C 1
ATOM 742 O O . ALA A 1 90 ? 1.420 -8.927 -16.268 1.00 98.12 90 ALA A O 1
ATOM 743 N N . TRP A 1 91 ? 2.790 -7.158 -16.258 1.00 98.50 91 TRP A N 1
ATOM 744 C CA . TRP A 1 91 ? 3.284 -7.396 -14.902 1.00 98.50 91 TRP A CA 1
ATOM 745 C C . TRP A 1 91 ? 2.227 -7.109 -13.828 1.00 98.50 91 TRP A C 1
ATOM 747 O O . TRP A 1 91 ? 2.110 -7.885 -12.880 1.00 98.50 91 TRP A O 1
ATOM 757 N N . VAL A 1 92 ? 1.411 -6.060 -13.971 1.00 98.56 92 VAL A N 1
ATOM 758 C CA . VAL A 1 92 ? 0.249 -5.835 -13.086 1.00 98.56 92 VAL A CA 1
ATOM 759 C C . VAL A 1 92 ? -0.738 -7.004 -13.187 1.00 98.56 92 VAL A C 1
ATOM 761 O O . VAL A 1 92 ? -1.227 -7.508 -12.170 1.00 98.56 92 VAL A O 1
ATOM 764 N N . ASP A 1 93 ? -1.000 -7.482 -14.404 1.00 98.19 93 ASP A N 1
ATOM 765 C CA . ASP A 1 93 ? -1.885 -8.617 -14.656 1.00 98.19 93 ASP A CA 1
ATOM 766 C C . ASP A 1 93 ? -1.329 -9.924 -14.074 1.00 98.19 93 ASP A C 1
ATOM 768 O O . ASP A 1 93 ? -2.107 -10.739 -13.599 1.00 98.19 93 ASP A O 1
ATOM 772 N N . GLU A 1 94 ? -0.012 -10.119 -14.023 1.00 97.75 94 GLU A N 1
ATOM 773 C CA . GLU A 1 94 ? 0.620 -11.302 -13.420 1.00 97.75 94 GLU A CA 1
ATOM 774 C C . GLU A 1 94 ? 0.671 -11.248 -11.881 1.00 97.75 94 GLU A C 1
ATOM 776 O O . GLU A 1 94 ? 0.647 -12.282 -11.206 1.00 97.75 94 GLU A O 1
ATOM 781 N N . ALA A 1 95 ? 0.763 -10.050 -11.302 1.00 98.38 95 ALA A N 1
ATOM 782 C CA . ALA A 1 95 ? 0.992 -9.884 -9.875 1.00 98.38 95 ALA A CA 1
ATOM 783 C C . ALA A 1 95 ? -0.203 -10.336 -9.018 1.00 98.38 95 ALA A C 1
ATOM 785 O O . ALA A 1 95 ? -1.365 -10.013 -9.286 1.00 98.38 95 ALA A O 1
ATOM 786 N N . ALA A 1 96 ? 0.088 -11.034 -7.918 1.00 97.38 96 ALA A N 1
ATOM 787 C CA . ALA A 1 96 ? -0.896 -11.330 -6.871 1.00 97.38 96 ALA A CA 1
ATOM 788 C C . ALA A 1 96 ? -0.987 -10.196 -5.834 1.00 97.38 96 ALA A C 1
ATOM 790 O O . ALA A 1 96 ? -1.983 -10.079 -5.119 1.00 97.38 96 ALA A O 1
ATOM 791 N N . TYR A 1 97 ? 0.044 -9.352 -5.773 1.00 98.50 97 TYR A N 1
ATOM 792 C CA . TYR A 1 97 ? 0.163 -8.236 -4.846 1.00 98.50 97 TYR A CA 1
ATOM 793 C C . TYR A 1 97 ? 0.626 -6.987 -5.595 1.00 98.50 97 TYR A C 1
ATOM 795 O O . TYR A 1 97 ? 1.561 -7.048 -6.389 1.00 98.50 97 TYR A O 1
ATOM 803 N N . VAL A 1 98 ? 0.014 -5.847 -5.309 1.00 98.62 98 VAL A N 1
ATOM 804 C CA . VAL A 1 98 ? 0.486 -4.524 -5.725 1.00 98.62 98 VAL A CA 1
ATOM 805 C C . VAL A 1 98 ? 0.884 -3.757 -4.475 1.00 98.62 98 VAL A C 1
ATOM 807 O O . VAL A 1 98 ? 0.103 -3.676 -3.529 1.00 98.62 98 VAL A O 1
ATOM 810 N N . VAL A 1 99 ? 2.088 -3.192 -4.475 1.00 98.56 99 VAL A N 1
ATOM 811 C CA . VAL A 1 99 ? 2.547 -2.245 -3.452 1.00 98.56 99 VAL A CA 1
ATOM 812 C C . VAL A 1 99 ? 2.852 -0.930 -4.155 1.00 98.56 99 VAL A C 1
ATOM 814 O O . VAL A 1 99 ? 3.769 -0.863 -4.968 1.00 98.56 99 VAL A O 1
ATOM 817 N N . ALA A 1 100 ? 2.073 0.107 -3.872 1.00 97.56 100 ALA A N 1
ATOM 818 C CA . ALA A 1 100 ? 2.160 1.402 -4.528 1.00 97.56 100 ALA A CA 1
ATOM 819 C C . ALA A 1 100 ? 2.545 2.498 -3.531 1.00 97.56 100 ALA A C 1
ATOM 821 O O . ALA A 1 100 ? 1.827 2.732 -2.564 1.00 97.56 100 ALA A O 1
ATOM 822 N N . GLU A 1 101 ? 3.643 3.207 -3.771 1.00 94.94 101 GLU A N 1
ATOM 823 C CA . GLU A 1 101 ? 3.988 4.421 -3.034 1.00 94.94 101 GLU A CA 1
ATOM 824 C C . GLU A 1 101 ? 3.327 5.630 -3.713 1.00 94.94 101 GLU A C 1
ATOM 826 O O . GLU A 1 101 ? 3.608 5.948 -4.873 1.00 94.94 101 GLU A O 1
ATOM 831 N N . VAL A 1 102 ? 2.400 6.274 -2.999 1.00 93.81 102 VAL A N 1
ATOM 832 C CA . VAL A 1 102 ? 1.472 7.276 -3.549 1.00 93.81 102 VAL A CA 1
ATOM 833 C C . VAL A 1 102 ? 1.670 8.677 -2.965 1.00 93.81 102 VAL A C 1
ATOM 835 O O . VAL A 1 102 ? 0.842 9.557 -3.201 1.00 93.81 102 VAL A O 1
ATOM 838 N N . THR A 1 103 ? 2.767 8.927 -2.240 1.00 91.44 103 THR A N 1
ATOM 839 C CA . THR A 1 103 ? 3.094 10.269 -1.721 1.00 91.44 103 THR A CA 1
ATOM 840 C C . THR A 1 103 ? 3.227 11.295 -2.841 1.00 91.44 103 THR A C 1
ATOM 842 O O . THR A 1 103 ? 2.787 12.436 -2.710 1.00 91.44 103 THR A O 1
ATOM 845 N N . ALA A 1 104 ? 3.859 10.907 -3.948 1.00 89.19 104 ALA A N 1
ATOM 846 C CA . ALA A 1 104 ? 4.086 11.776 -5.092 1.00 89.19 104 ALA A CA 1
ATOM 847 C C . ALA A 1 104 ? 3.021 11.558 -6.175 1.00 89.19 104 ALA A C 1
ATOM 849 O O . ALA A 1 104 ? 2.752 10.430 -6.583 1.00 89.19 104 ALA A O 1
ATOM 850 N N . THR A 1 105 ? 2.468 12.649 -6.715 1.00 86.62 105 THR A N 1
ATOM 851 C CA . THR A 1 105 ? 1.504 12.580 -7.821 1.00 86.62 105 THR A CA 1
ATOM 852 C C . THR A 1 105 ? 2.114 11.885 -9.041 1.00 86.62 105 THR A C 1
ATOM 854 O O . THR A 1 105 ? 3.142 12.320 -9.569 1.00 86.62 105 THR A O 1
ATOM 857 N N . SER A 1 106 ? 1.443 10.836 -9.519 1.00 90.44 106 SER A N 1
ATOM 858 C CA . SER A 1 106 ? 1.840 10.067 -10.698 1.00 90.44 106 SER A CA 1
ATOM 859 C C . SER A 1 106 ? 0.611 9.547 -11.440 1.00 90.44 106 SER A C 1
ATOM 861 O O . SER A 1 106 ? -0.201 8.812 -10.883 1.00 90.44 106 SER A O 1
ATOM 863 N N . MET A 1 107 ? 0.487 9.917 -12.718 1.00 90.94 107 MET A N 1
ATOM 864 C CA . MET A 1 107 ? -0.589 9.411 -13.581 1.00 90.94 107 MET A CA 1
ATOM 865 C C . MET A 1 107 ? -0.443 7.907 -13.835 1.00 90.94 107 MET A C 1
ATOM 867 O O . MET A 1 107 ? -1.443 7.200 -13.859 1.00 90.94 107 MET A O 1
ATOM 871 N N . GLY A 1 108 ? 0.796 7.420 -13.984 1.00 93.69 108 GLY A N 1
ATOM 872 C CA . GLY A 1 108 ? 1.075 5.998 -14.210 1.00 93.69 108 GLY A CA 1
ATOM 873 C C . GLY A 1 108 ? 0.644 5.137 -13.027 1.00 93.69 108 GLY A C 1
ATOM 874 O O . GLY A 1 108 ? -0.112 4.194 -13.215 1.00 93.69 108 GLY A O 1
ATOM 875 N N . VAL A 1 109 ? 1.004 5.549 -11.806 1.00 95.56 109 VAL A N 1
ATOM 876 C CA . VAL A 1 109 ? 0.629 4.841 -10.566 1.00 95.56 109 VAL A CA 1
ATOM 877 C C . VAL A 1 109 ? -0.892 4.722 -10.444 1.00 95.56 109 VAL A C 1
ATOM 879 O O . VAL A 1 109 ? -1.411 3.651 -10.150 1.00 95.56 109 VAL A O 1
ATOM 882 N N . GLY A 1 110 ? -1.631 5.801 -10.729 1.00 95.31 110 GLY A N 1
ATOM 883 C CA . GLY A 1 110 ? -3.097 5.761 -10.722 1.00 95.31 110 GLY A CA 1
ATOM 884 C C . GLY A 1 110 ? -3.680 4.780 -11.748 1.00 95.31 110 GLY A C 1
ATOM 885 O O . GLY A 1 110 ? -4.619 4.055 -11.429 1.00 95.31 110 GLY A O 1
ATOM 886 N N . MET A 1 111 ? -3.109 4.720 -12.958 1.00 96.06 111 MET A N 1
ATOM 887 C CA . MET A 1 111 ? -3.529 3.759 -13.987 1.00 96.06 111 MET A CA 1
ATOM 888 C C . MET A 1 111 ? -3.229 2.309 -13.587 1.00 96.06 111 MET A C 1
ATOM 890 O O . MET A 1 111 ? -4.047 1.431 -13.841 1.00 96.06 111 MET A O 1
ATOM 894 N N . GLU A 1 112 ? -2.081 2.060 -12.960 1.00 98.06 112 GLU A N 1
ATOM 895 C CA . GLU A 1 112 ? -1.674 0.733 -12.483 1.00 98.06 112 GLU A CA 1
ATOM 896 C C . GLU A 1 112 ? -2.570 0.244 -11.337 1.00 98.06 112 GLU A C 1
ATOM 898 O O . GLU A 1 112 ? -3.004 -0.907 -11.348 1.00 98.06 112 GLU A O 1
ATOM 903 N N . ILE A 1 113 ? -2.911 1.126 -10.388 1.00 97.81 113 ILE A N 1
ATOM 904 C CA . ILE A 1 113 ? -3.851 0.817 -9.301 1.00 97.81 113 ILE A CA 1
ATOM 905 C C . ILE A 1 113 ? -5.233 0.485 -9.869 1.00 97.81 113 ILE A C 1
ATOM 907 O O . ILE A 1 113 ? -5.798 -0.544 -9.509 1.00 97.81 113 ILE A O 1
ATOM 911 N N . GLN A 1 114 ? -5.765 1.314 -10.775 1.00 97.56 114 GLN A N 1
ATOM 912 C CA . GLN A 1 114 ? -7.077 1.047 -11.372 1.00 97.56 114 GLN A CA 1
ATOM 913 C C . GLN A 1 114 ? -7.073 -0.266 -12.158 1.00 97.56 114 GLN A C 1
ATOM 915 O O . GLN A 1 114 ? -7.986 -1.070 -12.005 1.00 97.56 114 GLN A O 1
ATOM 920 N N . ARG A 1 115 ? -6.011 -0.532 -12.934 1.00 97.75 115 ARG A N 1
ATOM 921 C CA . ARG A 1 115 ? -5.856 -1.810 -13.635 1.00 97.75 115 ARG A CA 1
ATOM 922 C C . ARG A 1 115 ? -5.942 -2.985 -12.668 1.00 97.75 115 ARG A C 1
ATOM 924 O O . ARG A 1 115 ? -6.628 -3.944 -12.987 1.00 97.75 115 ARG A O 1
ATOM 931 N N . ALA A 1 116 ? -5.268 -2.903 -11.519 1.00 98.06 1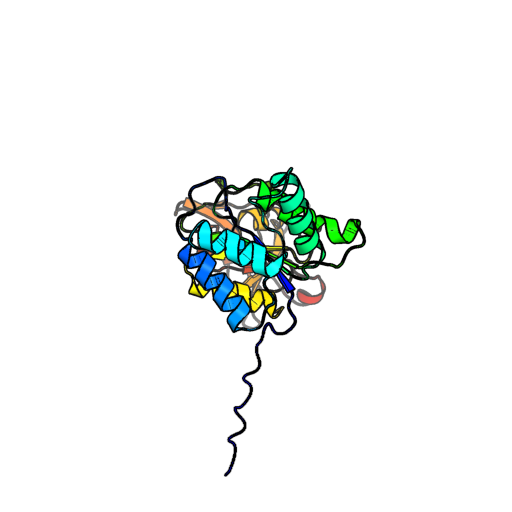16 ALA A N 1
ATOM 932 C CA . ALA A 1 116 ? -5.277 -3.950 -10.504 1.00 98.06 116 ALA A CA 1
ATOM 933 C C . ALA A 1 116 ? -6.655 -4.152 -9.849 1.00 98.06 116 ALA A C 1
ATOM 935 O O . ALA A 1 116 ? -7.013 -5.293 -9.564 1.00 98.06 116 ALA A O 1
ATOM 936 N N . ILE A 1 117 ? -7.420 -3.073 -9.638 1.00 97.00 117 ILE A N 1
ATOM 937 C CA . ILE A 1 117 ? -8.807 -3.125 -9.142 1.00 97.00 117 ILE A CA 1
ATOM 938 C C . ILE A 1 117 ? -9.703 -3.859 -10.149 1.00 97.00 117 ILE A C 1
ATOM 940 O O . ILE A 1 117 ? -10.437 -4.772 -9.780 1.00 97.00 117 ILE A O 1
ATOM 944 N N . ASP A 1 118 ? -9.586 -3.524 -11.433 1.00 97.31 118 ASP A N 1
ATOM 945 C CA . ASP A 1 118 ? -10.468 -4.049 -12.481 1.00 97.31 118 ASP A CA 1
ATOM 946 C C . ASP A 1 118 ? -10.200 -5.531 -12.820 1.00 97.31 118 ASP A C 1
ATOM 948 O O . ASP A 1 118 ? -10.985 -6.158 -13.535 1.00 97.31 118 ASP A O 1
ATOM 952 N N . LYS A 1 119 ? -9.108 -6.131 -12.318 1.00 97.06 119 LYS A N 1
ATOM 953 C CA . LYS A 1 119 ? -8.695 -7.508 -12.657 1.00 97.06 119 LYS A CA 1
ATOM 954 C C . LYS A 1 119 ? -9.780 -8.548 -12.398 1.00 97.06 119 LYS A C 1
ATOM 956 O O . LYS A 1 119 ? -9.956 -9.441 -13.227 1.00 97.06 119 LYS A O 1
ATOM 961 N N . ASP A 1 120 ? -10.506 -8.424 -11.289 1.00 92.75 120 ASP A N 1
ATOM 962 C CA . ASP A 1 120 ? -11.582 -9.357 -10.942 1.00 92.75 120 ASP A CA 1
ATOM 963 C C . ASP A 1 120 ? -12.710 -9.309 -11.989 1.00 92.75 120 ASP A C 1
ATOM 965 O O . ASP A 1 120 ? -13.165 -10.351 -12.464 1.00 92.75 120 ASP A O 1
ATOM 969 N N . GLU A 1 121 ? -13.118 -8.108 -12.412 1.00 94.62 121 GLU A N 1
ATOM 970 C CA . GLU A 1 121 ? -14.145 -7.913 -13.448 1.00 94.62 121 GLU A CA 1
ATOM 971 C C . GLU A 1 121 ? -13.664 -8.368 -14.832 1.00 94.62 121 GLU A C 1
ATOM 973 O O . GLU A 1 121 ? -14.444 -8.850 -15.655 1.00 94.62 121 GLU A O 1
ATOM 978 N N . MET A 1 122 ? -12.359 -8.266 -15.072 1.00 96.38 122 MET A N 1
ATOM 979 C CA . MET A 1 122 ? -11.696 -8.728 -16.287 1.00 96.38 122 MET A CA 1
ATOM 980 C C . MET A 1 122 ? -11.481 -10.249 -16.349 1.00 96.38 122 MET A C 1
ATOM 982 O O . MET A 1 122 ? -11.013 -10.751 -17.374 1.00 96.38 122 MET A O 1
ATOM 986 N N . GLY A 1 123 ? -11.798 -10.991 -15.282 1.00 96.25 123 GLY A N 1
ATOM 987 C CA . GLY A 1 123 ? -11.564 -12.435 -15.202 1.00 96.25 123 GLY A CA 1
ATOM 988 C C . GLY A 1 123 ? -10.088 -12.820 -15.053 1.00 96.25 123 GLY A C 1
ATOM 989 O O . GLY A 1 123 ? -9.706 -13.940 -15.396 1.00 96.25 123 GLY A O 1
ATOM 990 N N . LEU A 1 124 ? -9.255 -11.895 -14.571 1.00 96.56 124 LEU A N 1
ATOM 991 C CA . LEU A 1 124 ? -7.857 -12.134 -14.218 1.00 96.56 124 LEU A CA 1
ATOM 992 C C . LEU A 1 124 ? -7.744 -12.595 -12.756 1.00 96.56 124 LEU A C 1
ATOM 994 O O . LEU A 1 124 ? -8.740 -12.753 -12.050 1.00 96.56 124 LEU A O 1
ATOM 998 N N . ASN A 1 125 ? -6.524 -12.867 -12.286 1.00 93.75 125 ASN A N 1
ATOM 999 C CA . ASN A 1 125 ? -6.334 -13.237 -10.888 1.00 93.75 125 ASN A CA 1
ATOM 1000 C C . ASN A 1 125 ? -6.672 -12.067 -9.960 1.00 93.75 125 ASN A C 1
ATOM 1002 O O . ASN A 1 125 ? -6.322 -10.920 -10.233 1.00 93.75 125 ASN A O 1
ATOM 1006 N N . HIS A 1 126 ? -7.243 -12.398 -8.807 1.00 94.75 126 HIS A N 1
ATOM 1007 C CA . HIS A 1 126 ? -7.414 -11.432 -7.738 1.00 94.75 126 HIS A CA 1
ATOM 1008 C C . HIS A 1 126 ? -6.057 -10.899 -7.267 1.00 94.75 126 HIS A C 1
ATOM 1010 O O . HIS A 1 126 ? -5.096 -11.663 -7.100 1.00 94.75 126 HIS A O 1
ATOM 1016 N N . THR A 1 127 ? -5.993 -9.593 -7.032 1.00 96.31 127 THR A N 1
ATOM 1017 C CA . THR A 1 127 ? -4.777 -8.894 -6.615 1.00 96.31 127 THR A CA 1
ATOM 1018 C C . THR A 1 127 ? -5.038 -8.128 -5.336 1.00 96.31 127 THR A C 1
ATOM 1020 O O . THR A 1 127 ? -5.940 -7.304 -5.280 1.00 96.31 127 THR A O 1
ATOM 1023 N N . LYS A 1 128 ? -4.221 -8.346 -4.308 1.00 96.38 128 LYS A N 1
ATOM 1024 C CA . LYS A 1 128 ? -4.243 -7.491 -3.118 1.00 96.38 128 LYS A CA 1
ATOM 1025 C C . LYS A 1 128 ? -3.486 -6.203 -3.399 1.00 96.38 128 LYS A C 1
ATOM 1027 O O . LYS A 1 128 ? -2.439 -6.254 -4.039 1.00 96.38 128 LYS A O 1
ATOM 1032 N N . ILE A 1 129 ? -3.969 -5.068 -2.906 1.00 97.38 129 ILE A N 1
ATOM 1033 C CA . ILE A 1 129 ? -3.391 -3.755 -3.224 1.00 97.38 129 ILE A CA 1
ATOM 1034 C C . ILE A 1 129 ? -3.072 -3.016 -1.931 1.00 97.38 129 ILE A C 1
ATOM 1036 O O . ILE A 1 129 ? -3.969 -2.755 -1.140 1.00 97.38 129 ILE A O 1
ATOM 1040 N N . LEU A 1 130 ? -1.807 -2.658 -1.730 1.00 96.81 130 LEU A N 1
ATOM 1041 C CA . LEU A 1 130 ? -1.349 -1.794 -0.650 1.00 96.81 130 LEU A CA 1
ATOM 1042 C C . LEU A 1 130 ? -0.842 -0.476 -1.230 1.00 96.81 130 LEU A C 1
ATOM 1044 O O . LEU A 1 130 ? 0.171 -0.445 -1.921 1.00 96.81 130 LEU A O 1
ATOM 1048 N N . CYS A 1 131 ? -1.504 0.619 -0.891 1.00 95.44 131 CYS A N 1
ATOM 1049 C CA . CYS A 1 131 ? -1.050 1.975 -1.132 1.00 95.44 131 CYS A CA 1
ATOM 1050 C C . CYS A 1 131 ? -0.397 2.532 0.136 1.00 95.44 131 CYS A C 1
ATOM 1052 O O . CYS A 1 131 ? -1.030 2.630 1.186 1.00 95.44 131 CYS A O 1
ATOM 1054 N N . LEU A 1 132 ? 0.869 2.915 0.029 1.00 93.88 132 LEU A N 1
ATOM 1055 C CA . LEU A 1 132 ? 1.657 3.540 1.082 1.00 93.88 132 LEU A CA 1
ATOM 1056 C C . LEU A 1 132 ? 1.777 5.037 0.823 1.00 93.88 132 LEU A C 1
ATOM 1058 O O . LEU A 1 132 ? 2.010 5.446 -0.312 1.00 93.88 132 LEU A O 1
ATOM 1062 N N . TYR A 1 133 ? 1.670 5.854 1.868 1.00 91.62 133 TYR A N 1
ATOM 1063 C CA . TYR A 1 133 ? 1.939 7.288 1.763 1.00 91.62 133 TYR A CA 1
ATOM 1064 C C . TYR A 1 133 ? 2.658 7.833 2.996 1.00 91.62 133 TYR A C 1
ATOM 1066 O O . TYR A 1 133 ? 2.435 7.401 4.126 1.00 91.62 133 TYR A O 1
ATOM 1074 N N . ARG A 1 134 ? 3.516 8.825 2.782 1.00 90.12 134 ARG A N 1
ATOM 1075 C CA . ARG A 1 134 ? 4.284 9.501 3.822 1.00 90.12 134 ARG A CA 1
ATOM 1076 C C . ARG A 1 134 ? 3.444 10.570 4.498 1.00 90.12 134 ARG A C 1
ATOM 1078 O O . ARG A 1 134 ? 3.219 11.638 3.922 1.00 90.12 134 ARG A O 1
ATOM 1085 N N . ARG A 1 135 ? 3.020 10.301 5.735 1.00 86.88 135 ARG A N 1
ATOM 1086 C CA . ARG A 1 135 ? 2.178 11.216 6.530 1.00 86.88 135 ARG A CA 1
ATOM 1087 C C . ARG A 1 135 ? 2.873 12.544 6.837 1.00 86.88 135 ARG A C 1
ATOM 1089 O O . ARG A 1 135 ? 2.207 13.550 7.034 1.00 86.88 135 ARG A O 1
ATOM 1096 N N . ASP A 1 136 ? 4.205 12.559 6.852 1.00 83.69 136 ASP A N 1
ATOM 1097 C CA . ASP A 1 136 ? 5.019 13.760 7.058 1.00 83.69 136 ASP A CA 1
ATOM 1098 C C . ASP A 1 136 ? 5.147 14.644 5.802 1.00 83.69 136 ASP A C 1
ATOM 1100 O O . ASP A 1 136 ? 5.581 15.791 5.904 1.00 83.69 136 ASP A O 1
ATOM 1104 N N . ILE A 1 137 ? 4.761 14.142 4.621 1.00 85.62 137 ILE A N 1
ATOM 1105 C CA . ILE A 1 137 ? 4.863 14.870 3.346 1.00 85.62 137 ILE A CA 1
ATOM 1106 C C . ILE A 1 137 ? 3.490 15.254 2.801 1.00 85.62 137 ILE A C 1
ATOM 1108 O O . ILE A 1 137 ? 3.269 16.419 2.442 1.00 85.62 137 ILE A O 1
ATOM 1112 N N . ILE A 1 138 ? 2.581 14.283 2.703 1.00 82.50 138 ILE A N 1
ATOM 1113 C CA . ILE A 1 138 ? 1.248 14.476 2.138 1.00 82.50 138 ILE A CA 1
ATOM 1114 C C . ILE A 1 138 ? 0.187 14.301 3.220 1.00 82.50 138 ILE A C 1
ATOM 1116 O O . ILE A 1 138 ? 0.184 13.338 3.982 1.00 82.50 138 ILE A O 1
ATOM 1120 N N . SER A 1 139 ? -0.717 15.270 3.270 1.00 73.75 139 SER A N 1
ATOM 1121 C CA . SER A 1 139 ? -1.905 15.265 4.114 1.00 73.75 139 SER A CA 1
ATOM 1122 C C . SER A 1 139 ? -3.096 14.720 3.318 1.00 73.75 139 SER A C 1
ATOM 1124 O O . SER A 1 139 ? -3.105 14.816 2.088 1.00 73.75 139 SER A O 1
ATOM 1126 N N . GLU A 1 140 ? -4.101 14.147 3.991 1.00 69.62 140 GLU A N 1
ATOM 1127 C CA . GLU A 1 140 ? -5.260 13.522 3.322 1.00 69.62 140 GLU A CA 1
ATOM 1128 C C . GLU A 1 140 ? -5.979 14.476 2.352 1.00 69.62 140 GLU A C 1
ATOM 1130 O O . GLU A 1 140 ? -6.386 14.069 1.269 1.00 69.62 140 GLU A O 1
ATOM 1135 N N . ASP A 1 141 ? -6.077 15.761 2.698 1.00 71.44 141 ASP A N 1
ATOM 1136 C CA . ASP A 1 141 ? -6.711 16.808 1.885 1.00 71.44 141 ASP A CA 1
ATOM 1137 C C . ASP A 1 141 ? -5.955 17.128 0.585 1.00 71.44 141 ASP A C 1
ATOM 1139 O O . ASP A 1 141 ? -6.531 17.686 -0.349 1.00 71.44 141 ASP A O 1
ATOM 1143 N N . ARG A 1 142 ? -4.668 16.771 0.510 1.00 73.12 142 ARG A N 1
ATOM 1144 C CA . ARG A 1 142 ? -3.826 16.939 -0.684 1.00 73.12 142 ARG A CA 1
ATOM 1145 C C . ARG A 1 142 ? -3.629 15.640 -1.458 1.00 73.12 142 ARG A C 1
ATOM 1147 O O . ARG A 1 142 ? -3.044 15.666 -2.542 1.00 73.12 142 ARG A O 1
ATOM 1154 N N . ALA A 1 143 ? -4.092 14.520 -0.915 1.00 79.06 143 ALA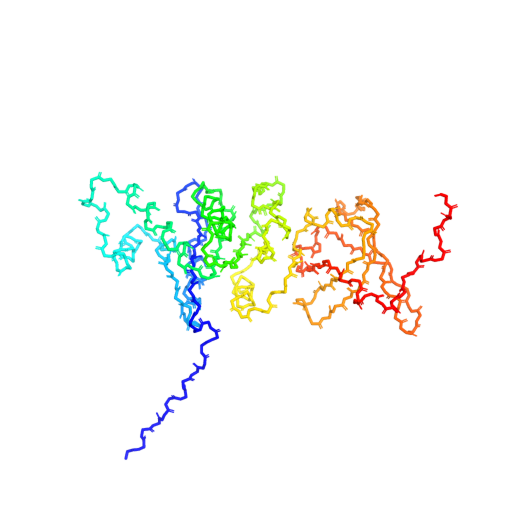 A N 1
ATOM 1155 C CA . ALA A 1 143 ? -3.987 13.225 -1.553 1.00 79.06 143 ALA A CA 1
ATOM 1156 C C . ALA A 1 143 ? -5.019 13.047 -2.675 1.00 79.06 143 ALA A C 1
ATOM 1158 O O . ALA A 1 143 ? -6.063 13.697 -2.721 1.00 79.06 143 ALA A O 1
ATOM 1159 N N . SER A 1 144 ? -4.720 12.146 -3.615 1.00 85.81 144 SER A N 1
ATOM 1160 C CA . SER A 1 144 ? -5.637 11.840 -4.714 1.00 85.81 144 SER A CA 1
ATOM 1161 C C . SER A 1 144 ? -6.921 11.212 -4.179 1.00 85.81 144 SER A C 1
ATOM 1163 O O . SER A 1 144 ? -6.890 10.096 -3.657 1.00 85.81 144 SER A O 1
ATOM 1165 N N . SER A 1 145 ? -8.062 11.874 -4.388 1.00 87.50 145 SER A N 1
ATOM 1166 C CA . SER A 1 145 ? -9.374 11.340 -4.001 1.00 87.50 145 SER A CA 1
ATOM 1167 C C . SER A 1 145 ? -9.694 10.007 -4.682 1.00 87.50 145 SER A C 1
ATOM 1169 O O . SER A 1 145 ? -10.405 9.194 -4.107 1.00 87.50 145 SER A O 1
ATOM 1171 N N . MET A 1 146 ? -9.142 9.754 -5.874 1.00 90.62 146 MET A N 1
ATOM 1172 C CA . MET A 1 146 ? -9.336 8.490 -6.597 1.00 90.62 146 MET A CA 1
ATOM 1173 C C . MET A 1 146 ? -8.579 7.322 -5.955 1.00 90.62 146 MET A C 1
ATOM 1175 O O . MET A 1 146 ? -9.020 6.189 -6.057 1.00 90.62 146 MET A O 1
ATOM 1179 N N . VAL A 1 147 ? -7.456 7.592 -5.283 1.00 91.19 147 VAL A N 1
ATOM 1180 C CA . VAL A 1 147 ? -6.669 6.570 -4.567 1.00 91.19 147 VAL A CA 1
ATOM 1181 C C . VAL A 1 147 ? -7.176 6.427 -3.131 1.00 91.19 147 VAL A C 1
ATOM 1183 O O . VAL A 1 147 ? -7.322 5.322 -2.621 1.00 91.19 147 VAL A O 1
ATOM 1186 N N . PHE A 1 148 ? -7.481 7.541 -2.463 1.00 88.25 148 PHE A N 1
ATOM 1187 C CA . PHE A 1 148 ? -7.929 7.535 -1.067 1.00 88.25 148 PHE A CA 1
ATOM 1188 C C . PHE A 1 148 ? -9.402 7.145 -0.912 1.00 88.25 148 PHE A C 1
ATOM 1190 O O . PHE A 1 148 ? -9.819 6.732 0.166 1.00 88.25 148 PHE A O 1
ATOM 1197 N N . GLY A 1 149 ? -10.185 7.278 -1.982 1.00 85.38 149 GLY A N 1
ATOM 1198 C CA . GLY A 1 149 ? -11.618 7.010 -1.999 1.00 85.38 149 GLY A CA 1
ATOM 1199 C C . GLY A 1 149 ? -12.010 5.602 -2.439 1.00 85.38 149 GLY A C 1
ATOM 1200 O O . GLY A 1 149 ? -13.210 5.343 -2.514 1.00 85.38 149 GLY A O 1
ATOM 1201 N N . VAL A 1 150 ? -11.057 4.708 -2.734 1.00 87.06 150 VAL A N 1
ATOM 1202 C CA . VAL A 1 150 ? -11.368 3.308 -3.073 1.00 87.06 150 VAL A CA 1
ATOM 1203 C C . VAL A 1 150 ? -12.009 2.640 -1.860 1.00 87.06 150 VAL A C 1
ATOM 1205 O O . VAL A 1 150 ? -11.447 2.630 -0.765 1.00 87.06 150 VAL A O 1
ATOM 1208 N N . ARG A 1 151 ? -13.214 2.094 -2.042 1.00 81.31 151 ARG A N 1
ATOM 1209 C CA . ARG A 1 151 ? -14.000 1.493 -0.953 1.00 81.31 151 ARG A CA 1
ATOM 1210 C C . ARG A 1 151 ? -13.884 -0.033 -0.948 1.00 81.31 151 ARG A C 1
ATOM 1212 O O . ARG A 1 151 ? -13.772 -0.623 -2.020 1.00 81.31 151 ARG A O 1
ATOM 1219 N N . PRO A 1 152 ? -14.072 -0.701 0.207 1.00 76.62 152 PRO A N 1
ATOM 1220 C CA . PRO A 1 152 ? -14.060 -2.166 0.289 1.00 76.62 152 PRO A CA 1
ATOM 1221 C C . PRO A 1 152 ? -15.048 -2.868 -0.655 1.00 76.62 152 PRO A C 1
ATOM 1223 O O . PRO A 1 152 ? -14.788 -3.974 -1.119 1.00 76.62 152 PRO A O 1
ATOM 1226 N N . LYS A 1 153 ? -16.183 -2.226 -0.965 1.00 79.00 153 LYS A N 1
ATOM 1227 C CA . LYS A 1 153 ? -17.164 -2.748 -1.931 1.00 79.00 153 LYS A CA 1
ATOM 1228 C C . LYS A 1 153 ? -16.678 -2.726 -3.386 1.00 79.00 153 LYS A C 1
ATOM 1230 O O . LYS A 1 153 ? -17.247 -3.434 -4.203 1.00 79.00 153 LYS A O 1
ATOM 1235 N N . GLU A 1 154 ? -15.713 -1.862 -3.700 1.00 85.50 154 GLU A N 1
ATOM 1236 C CA . GLU A 1 154 ? -15.083 -1.757 -5.022 1.00 85.50 154 GLU A CA 1
ATOM 1237 C C . GLU A 1 154 ? -13.911 -2.734 -5.097 1.00 85.50 154 GLU A C 1
ATOM 1239 O O . GLU A 1 154 ? -13.811 -3.488 -6.053 1.00 85.50 154 GLU A O 1
ATOM 1244 N N . HIS A 1 155 ? -13.084 -2.792 -4.047 1.00 89.31 155 HIS A N 1
ATOM 1245 C CA . HIS A 1 155 ? -12.018 -3.783 -3.936 1.00 89.31 155 HIS A CA 1
ATOM 1246 C C . HIS A 1 155 ? -11.769 -4.176 -2.478 1.00 89.31 155 HIS A C 1
ATOM 1248 O O . HIS A 1 155 ? -11.259 -3.393 -1.677 1.00 89.31 155 HIS A O 1
ATOM 1254 N N . LYS A 1 156 ? -12.136 -5.408 -2.113 1.00 84.56 156 LYS A N 1
ATOM 1255 C CA . LYS A 1 156 ? -12.172 -5.867 -0.708 1.00 84.56 156 LYS A CA 1
ATOM 1256 C C . LYS A 1 156 ? -10.797 -6.018 -0.046 1.00 84.56 156 LYS A C 1
ATOM 1258 O O . LYS A 1 156 ? -10.702 -5.989 1.178 1.00 84.56 156 LYS A O 1
ATOM 1263 N N . ASP A 1 157 ? -9.754 -6.222 -0.847 1.00 91.12 157 ASP A N 1
ATOM 1264 C CA . ASP A 1 157 ? -8.368 -6.387 -0.402 1.00 91.12 157 ASP A CA 1
ATOM 1265 C C . ASP A 1 157 ? -7.521 -5.171 -0.859 1.00 91.12 157 ASP A C 1
ATOM 1267 O O . ASP A 1 157 ? -6.363 -5.311 -1.264 1.00 91.12 157 ASP A O 1
ATOM 1271 N N . TYR A 1 158 ? -8.126 -3.973 -0.817 1.00 92.06 158 TYR A N 1
ATOM 1272 C CA . TYR A 1 158 ? -7.457 -2.678 -0.965 1.00 92.06 158 TYR A CA 1
ATOM 1273 C C . TYR A 1 158 ? -7.112 -2.092 0.402 1.00 92.06 158 TYR A C 1
ATOM 1275 O O . TYR A 1 158 ? -7.963 -1.986 1.285 1.00 92.06 158 TYR A O 1
ATOM 1283 N N . TYR A 1 159 ? -5.867 -1.667 0.552 1.00 89.44 159 TYR A N 1
ATOM 1284 C CA . TYR A 1 159 ? -5.321 -1.108 1.772 1.00 89.44 159 TYR A CA 1
ATOM 1285 C C . TYR A 1 159 ? -4.651 0.208 1.435 1.00 89.44 159 TYR A C 1
ATOM 1287 O O . TYR A 1 159 ? -3.789 0.267 0.568 1.00 89.44 159 TYR A O 1
ATOM 1295 N N . LEU A 1 160 ? -5.004 1.257 2.156 1.00 89.19 160 LEU A N 1
ATOM 1296 C CA . LEU A 1 160 ? -4.255 2.500 2.172 1.00 89.19 160 LEU A CA 1
ATOM 1297 C C . LEU A 1 160 ? -3.636 2.602 3.555 1.00 89.19 160 LEU A C 1
ATOM 1299 O O . LEU A 1 160 ? -4.358 2.390 4.522 1.00 89.19 160 LEU A O 1
ATOM 1303 N N . VAL A 1 161 ? -2.338 2.870 3.672 1.00 86.38 161 VAL A N 1
ATOM 1304 C CA . VAL A 1 161 ? -1.651 2.951 4.967 1.00 86.38 161 VAL A CA 1
ATOM 1305 C C . VAL A 1 161 ? -0.611 4.064 4.948 1.00 86.38 161 VAL A C 1
ATOM 1307 O O . VAL A 1 161 ? 0.271 4.112 4.090 1.00 86.38 161 VAL A O 1
ATOM 1310 N N . GLY A 1 162 ? -0.721 4.970 5.915 1.00 85.31 162 GLY A N 1
ATOM 1311 C CA . GLY A 1 162 ? 0.274 6.010 6.134 1.00 85.31 162 GLY A CA 1
ATOM 1312 C C . GLY A 1 162 ? 1.506 5.471 6.861 1.00 85.31 162 GLY A C 1
ATOM 1313 O O . GLY A 1 162 ? 1.395 4.552 7.668 1.00 85.31 162 GLY A O 1
ATOM 1314 N N . TYR A 1 163 ? 2.665 6.075 6.631 1.00 87.38 163 TYR A N 1
ATOM 1315 C CA . TYR A 1 163 ? 3.886 5.815 7.395 1.00 87.38 163 TYR A CA 1
ATOM 1316 C C . TYR A 1 163 ? 4.708 7.099 7.572 1.00 87.38 163 TYR A C 1
ATOM 1318 O O . TYR A 1 163 ? 4.506 8.078 6.852 1.00 87.38 163 TYR A O 1
ATOM 1326 N N . THR A 1 164 ? 5.629 7.121 8.537 1.00 86.44 164 THR A N 1
ATOM 1327 C CA . THR A 1 164 ? 6.578 8.237 8.750 1.00 86.44 164 THR A CA 1
ATOM 1328 C C . THR A 1 164 ? 8.042 7.801 8.716 1.00 86.44 164 THR A C 1
ATOM 1330 O O . THR A 1 164 ? 8.937 8.645 8.704 1.00 86.44 164 THR A O 1
ATOM 1333 N N . SER A 1 165 ? 8.316 6.493 8.676 1.00 89.69 165 SER A N 1
ATOM 1334 C CA . SER A 1 165 ? 9.676 5.948 8.619 1.00 89.69 165 SER A CA 1
ATOM 1335 C C . SER A 1 165 ? 9.774 4.707 7.729 1.00 89.69 165 SER A C 1
ATOM 1337 O O . SER A 1 165 ? 8.783 4.019 7.494 1.00 89.69 165 SER A O 1
ATOM 1339 N N . LEU A 1 166 ? 10.984 4.404 7.248 1.00 92.88 166 LEU A N 1
ATOM 1340 C CA . LEU A 1 166 ? 11.246 3.188 6.471 1.00 92.88 166 LEU A CA 1
ATOM 1341 C C . LEU A 1 166 ? 10.886 1.918 7.258 1.00 92.88 166 LEU A C 1
ATOM 1343 O O . LEU A 1 166 ? 10.313 0.999 6.687 1.00 92.88 166 LEU A O 1
ATOM 1347 N N . GLU A 1 167 ? 11.196 1.867 8.553 1.00 92.25 167 GLU A N 1
ATOM 1348 C CA . GLU A 1 167 ? 10.921 0.686 9.380 1.00 92.25 167 GLU A CA 1
ATOM 1349 C C . GLU A 1 167 ? 9.417 0.449 9.550 1.00 92.25 167 GLU A C 1
ATOM 1351 O O . GLU A 1 167 ? 8.957 -0.681 9.414 1.00 92.25 167 GLU A O 1
ATOM 1356 N N . GLU A 1 168 ? 8.633 1.516 9.721 1.00 88.44 168 GLU A N 1
ATOM 1357 C CA . GLU A 1 168 ? 7.172 1.408 9.715 1.00 88.44 168 GLU A CA 1
ATOM 1358 C C . GLU A 1 168 ? 6.647 0.922 8.353 1.00 88.44 168 GLU A C 1
ATOM 1360 O O . GLU A 1 168 ? 5.802 0.030 8.298 1.00 88.44 168 GLU A O 1
ATOM 1365 N N . ALA A 1 169 ? 7.176 1.445 7.239 1.00 93.38 169 ALA A N 1
ATOM 1366 C CA . ALA A 1 169 ? 6.789 0.983 5.904 1.00 93.38 169 ALA A CA 1
ATOM 1367 C C . ALA A 1 169 ? 7.094 -0.511 5.700 1.00 93.38 169 ALA A C 1
ATOM 1369 O O . ALA A 1 169 ? 6.252 -1.244 5.180 1.00 93.38 169 ALA A O 1
ATOM 1370 N N . LYS A 1 170 ? 8.269 -0.980 6.144 1.00 95.44 170 LYS A N 1
ATOM 1371 C CA . LYS A 1 170 ? 8.644 -2.401 6.105 1.00 95.44 170 LYS A CA 1
ATOM 1372 C C . LYS A 1 170 ? 7.703 -3.255 6.945 1.00 95.44 170 LYS A C 1
ATOM 1374 O O . LYS A 1 170 ? 7.280 -4.309 6.478 1.00 95.44 170 LYS A O 1
ATOM 1379 N N . GLU A 1 171 ? 7.336 -2.808 8.146 1.00 90.19 171 GLU A N 1
ATOM 1380 C CA . GLU A 1 171 ? 6.388 -3.527 9.003 1.00 90.19 171 GLU A CA 1
ATOM 1381 C C . GLU A 1 171 ? 5.019 -3.674 8.323 1.00 90.19 171 GLU A C 1
ATOM 1383 O O . GLU A 1 171 ? 4.455 -4.772 8.275 1.00 90.19 171 GLU A O 1
ATOM 1388 N N . VAL A 1 172 ? 4.505 -2.591 7.734 1.00 91.25 172 VAL A N 1
ATOM 1389 C CA . VAL A 1 172 ? 3.233 -2.605 6.998 1.00 91.25 172 VAL A CA 1
ATOM 1390 C C . VAL A 1 172 ? 3.304 -3.554 5.800 1.00 91.25 172 VAL A C 1
ATOM 1392 O O . VAL A 1 172 ? 2.413 -4.390 5.635 1.00 91.25 172 VAL A O 1
ATOM 1395 N N . VAL A 1 173 ? 4.371 -3.483 4.997 1.00 96.44 173 VAL A N 1
ATOM 1396 C CA . VAL A 1 173 ? 4.589 -4.393 3.859 1.00 96.44 173 VAL A CA 1
ATOM 1397 C C . VAL A 1 173 ? 4.682 -5.843 4.324 1.00 96.44 173 VAL A C 1
ATOM 1399 O O . VAL A 1 173 ? 4.040 -6.712 3.736 1.00 96.44 173 VAL A O 1
ATOM 1402 N N . ALA A 1 174 ? 5.408 -6.118 5.408 1.00 94.81 174 ALA A N 1
ATOM 1403 C CA . ALA A 1 174 ? 5.536 -7.463 5.951 1.00 94.81 174 ALA A CA 1
ATOM 1404 C C . ALA A 1 174 ? 4.182 -8.026 6.377 1.00 94.81 174 ALA A C 1
ATOM 1406 O O . ALA A 1 174 ? 3.835 -9.157 6.032 1.00 94.81 174 ALA A O 1
ATOM 1407 N N . ARG A 1 175 ? 3.376 -7.229 7.083 1.00 91.19 175 ARG A N 1
ATOM 1408 C CA . ARG A 1 175 ? 2.016 -7.618 7.469 1.00 91.19 175 ARG A CA 1
ATOM 1409 C C . ARG A 1 175 ? 1.125 -7.836 6.253 1.00 91.19 175 ARG A C 1
ATOM 1411 O O . ARG A 1 175 ? 0.359 -8.794 6.237 1.00 91.19 175 ARG A O 1
ATOM 1418 N N . PHE A 1 176 ? 1.230 -6.988 5.237 1.00 94.31 176 PHE A N 1
ATOM 1419 C CA . PHE A 1 176 ? 0.455 -7.105 4.006 1.00 94.31 176 PHE A CA 1
ATOM 1420 C C . PHE A 1 176 ? 0.792 -8.379 3.221 1.00 94.31 176 PHE A C 1
ATOM 1422 O O . PHE A 1 176 ? -0.103 -9.170 2.925 1.00 94.31 176 PHE A O 1
ATOM 1429 N N . LEU A 1 177 ? 2.076 -8.629 2.949 1.00 95.56 177 LEU A N 1
ATOM 1430 C CA . LEU A 1 177 ? 2.522 -9.786 2.165 1.00 95.56 177 LEU A CA 1
ATOM 1431 C C . LEU A 1 177 ? 2.362 -11.119 2.914 1.00 95.56 177 LEU A C 1
ATOM 1433 O O . LEU A 1 177 ? 2.240 -12.165 2.276 1.00 95.56 177 LEU A O 1
ATOM 1437 N N . THR A 1 178 ? 2.300 -11.089 4.250 1.00 92.25 178 THR A N 1
ATOM 1438 C CA . THR A 1 178 ? 2.005 -12.265 5.094 1.00 92.25 178 THR A CA 1
ATOM 1439 C C . THR A 1 178 ? 0.529 -12.399 5.470 1.00 92.25 178 THR A C 1
ATOM 1441 O O . THR A 1 178 ? 0.188 -13.222 6.316 1.00 92.25 178 THR A O 1
ATOM 1444 N N . ASP A 1 179 ? -0.353 -11.603 4.853 1.00 85.19 179 ASP A N 1
ATOM 1445 C CA . ASP A 1 179 ? -1.805 -11.638 5.064 1.00 85.19 179 ASP A CA 1
ATOM 1446 C C . ASP A 1 179 ? -2.236 -11.365 6.527 1.00 85.19 179 ASP A C 1
ATOM 1448 O O . ASP A 1 179 ? -3.338 -11.717 6.949 1.00 85.19 179 ASP A O 1
ATOM 1452 N N . LYS A 1 180 ? -1.368 -10.698 7.301 1.00 80.25 180 LYS A N 1
ATOM 1453 C CA . LYS A 1 180 ? -1.599 -10.229 8.680 1.00 80.25 180 LYS A CA 1
ATOM 1454 C C . LYS A 1 180 ? -2.119 -8.789 8.747 1.00 80.25 180 LYS A C 1
ATOM 1456 O O . LYS A 1 180 ? -2.485 -8.318 9.826 1.00 80.25 180 LYS A O 1
ATOM 1461 N N . LEU A 1 181 ? -2.138 -8.071 7.624 1.00 77.12 181 LEU A N 1
ATOM 1462 C CA . LEU A 1 181 ? -2.867 -6.811 7.489 1.00 77.12 181 LEU A CA 1
ATOM 1463 C C . LEU A 1 181 ? -4.341 -7.159 7.262 1.00 77.12 181 LEU A C 1
ATOM 1465 O O . LEU A 1 181 ? -4.691 -7.817 6.278 1.00 77.12 181 LEU A O 1
ATOM 1469 N N . GLY A 1 182 ? -5.200 -6.850 8.230 1.00 65.44 182 GLY A N 1
ATOM 1470 C CA . GLY A 1 182 ? -6.534 -7.439 8.217 1.00 65.44 182 GLY A CA 1
ATOM 1471 C C . GLY A 1 182 ? -7.453 -6.705 7.261 1.00 65.44 182 GLY A C 1
ATOM 1472 O O . GLY A 1 182 ? -7.400 -5.490 7.121 1.00 65.44 182 GLY A O 1
ATOM 1473 N N . ARG A 1 183 ? -8.287 -7.478 6.570 1.00 62.72 183 ARG A N 1
ATOM 1474 C CA . ARG A 1 183 ? -9.216 -6.979 5.553 1.00 62.72 183 ARG A CA 1
ATOM 1475 C C . ARG A 1 183 ? -10.059 -5.820 6.090 1.00 62.72 183 ARG A C 1
ATOM 1477 O O . ARG A 1 183 ? -10.596 -5.921 7.193 1.00 62.72 183 ARG A O 1
ATOM 1484 N N . GLY A 1 184 ? -10.175 -4.752 5.301 1.00 63.75 184 GLY A N 1
ATOM 1485 C CA . GLY A 1 184 ? -10.953 -3.566 5.669 1.00 63.75 184 GLY A CA 1
ATOM 1486 C C . GLY A 1 184 ? -10.313 -2.686 6.747 1.00 63.75 184 GLY A C 1
ATOM 1487 O O . GLY A 1 184 ? -11.040 -1.969 7.430 1.00 63.75 184 GLY A O 1
ATOM 1488 N N . ASP A 1 185 ? -8.986 -2.752 6.926 1.00 74.25 185 ASP A N 1
ATOM 1489 C CA . ASP A 1 185 ? -8.236 -1.814 7.769 1.00 74.25 185 ASP A CA 1
ATOM 1490 C C . ASP A 1 185 ? -8.372 -0.380 7.224 1.00 74.25 185 ASP A C 1
ATOM 1492 O O . ASP A 1 185 ? -7.750 0.010 6.238 1.00 74.25 185 ASP A O 1
ATOM 1496 N N . ILE A 1 186 ? -9.198 0.414 7.896 1.00 76.50 186 ILE A N 1
ATOM 1497 C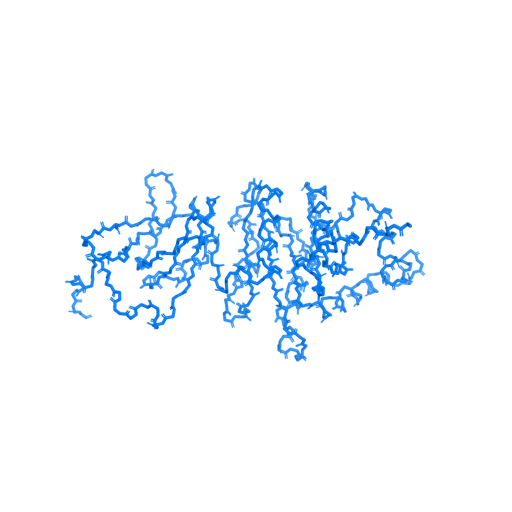 CA . ILE A 1 186 ? -9.327 1.858 7.743 1.00 76.50 186 ILE A CA 1
ATOM 1498 C C . ILE A 1 186 ? -8.188 2.501 8.528 1.00 76.50 186 ILE A C 1
ATOM 1500 O O . ILE A 1 186 ? -8.128 2.398 9.755 1.00 76.50 186 ILE A O 1
ATOM 1504 N N . SER A 1 187 ? -7.286 3.169 7.814 1.00 72.94 187 SER A N 1
ATOM 1505 C CA . SER A 1 187 ? -6.116 3.847 8.388 1.00 72.94 187 SER A CA 1
ATOM 1506 C C . SER A 1 187 ? -6.128 5.368 8.177 1.00 72.94 187 SER A C 1
ATOM 1508 O O . SER A 1 187 ? -5.162 6.047 8.524 1.00 72.94 187 SER A O 1
ATOM 1510 N N . THR A 1 188 ? -7.217 5.903 7.619 1.00 75.81 188 THR A N 1
ATOM 1511 C CA . THR A 1 188 ? -7.417 7.336 7.388 1.00 75.81 188 THR A CA 1
ATOM 1512 C C . THR A 1 188 ? -8.707 7.805 8.035 1.00 75.81 188 THR A C 1
ATOM 1514 O O . THR A 1 188 ? -9.684 7.055 8.147 1.00 75.81 188 THR A O 1
ATOM 1517 N N . PHE A 1 189 ? -8.737 9.075 8.429 1.00 83.50 189 PHE A N 1
ATOM 1518 C CA . PHE A 1 189 ? -9.941 9.654 9.011 1.00 83.50 189 PHE A CA 1
ATOM 1519 C C . PHE A 1 189 ? -11.050 9.806 7.971 1.00 83.50 189 PHE A C 1
ATOM 1521 O O . PHE A 1 189 ? -12.216 9.535 8.256 1.00 83.50 189 PHE A O 1
ATOM 1528 N N . SER A 1 190 ? -10.697 10.172 6.739 1.00 80.00 190 SER A N 1
ATOM 1529 C CA . SER A 1 190 ? -11.672 10.323 5.655 1.00 80.00 190 SER A CA 1
ATOM 1530 C C . SER A 1 190 ? -12.415 9.020 5.344 1.00 80.00 190 SER A C 1
ATOM 1532 O O . SER A 1 190 ? -13.622 9.050 5.103 1.00 80.00 190 SER A O 1
ATOM 1534 N N . ALA A 1 191 ? -11.735 7.870 5.410 1.00 79.50 191 ALA A N 1
ATOM 1535 C CA . ALA A 1 191 ? -12.371 6.565 5.229 1.00 79.50 191 ALA A CA 1
ATOM 1536 C C . ALA A 1 191 ? -13.215 6.129 6.443 1.00 79.50 191 ALA A C 1
ATOM 1538 O O . ALA A 1 191 ? -14.080 5.267 6.300 1.00 79.50 191 ALA A O 1
ATOM 1539 N N . LEU A 1 192 ? -13.028 6.752 7.614 1.00 86.06 192 LEU A N 1
ATOM 1540 C CA . LEU A 1 192 ? -13.881 6.556 8.788 1.00 86.06 192 LEU A CA 1
ATOM 1541 C C . LEU A 1 192 ? -15.218 7.308 8.675 1.00 86.06 192 LEU A C 1
ATOM 1543 O O . LEU A 1 192 ? -16.213 6.861 9.240 1.00 86.06 192 LEU A O 1
ATOM 1547 N N . LEU A 1 193 ? -15.266 8.433 7.947 1.00 85.50 193 LEU A N 1
ATOM 1548 C CA . LEU A 1 193 ? -16.454 9.297 7.849 1.00 85.50 193 LEU A CA 1
ATOM 1549 C C . LEU A 1 193 ? -17.755 8.557 7.478 1.00 85.50 193 LEU A C 1
ATOM 1551 O O . LEU A 1 193 ? -18.768 8.804 8.136 1.00 85.50 193 LEU A O 1
ATOM 1555 N N . PRO A 1 194 ? -17.776 7.635 6.491 1.00 85.06 194 PRO A N 1
ATOM 1556 C CA . PRO A 1 194 ? -18.990 6.898 6.134 1.00 85.06 194 PRO A CA 1
ATOM 1557 C C . PRO A 1 194 ? -19.495 5.947 7.231 1.00 85.06 194 PRO A C 1
ATOM 1559 O O . PRO A 1 194 ? -20.626 5.467 7.146 1.00 85.06 194 PRO A O 1
ATOM 1562 N N . LEU A 1 195 ? -18.676 5.661 8.249 1.00 86.50 195 LEU A N 1
ATOM 1563 C CA . LEU A 1 195 ? -19.024 4.776 9.361 1.00 86.50 195 LEU A CA 1
ATOM 1564 C C . LEU A 1 195 ? -19.669 5.507 10.545 1.00 86.50 195 LEU A C 1
ATOM 1566 O O . LEU A 1 195 ? -19.960 4.876 11.562 1.00 86.50 195 LEU A O 1
ATOM 1570 N N . GLY A 1 196 ? -19.928 6.814 10.436 1.00 87.25 196 GLY A N 1
ATOM 1571 C CA . GLY A 1 196 ? -20.670 7.564 11.451 1.00 87.25 196 GLY A CA 1
ATOM 1572 C C . GLY A 1 196 ? -21.988 6.872 11.824 1.00 87.25 196 GLY A C 1
ATOM 1573 O O . GLY A 1 196 ? -22.780 6.499 10.960 1.00 87.25 196 GLY A O 1
ATOM 1574 N N . GLY A 1 197 ? -22.219 6.670 13.123 1.00 86.69 197 GLY A N 1
ATOM 1575 C CA . GLY A 1 197 ? -23.394 5.960 13.648 1.00 86.69 197 GLY A CA 1
ATOM 1576 C C . GLY A 1 197 ? -23.267 4.430 13.695 1.00 86.69 197 GLY A C 1
ATOM 1577 O O . GLY A 1 197 ? -24.126 3.765 14.282 1.00 86.69 197 GLY A O 1
ATOM 1578 N N . GLN A 1 198 ? -22.213 3.855 13.113 1.00 89.38 198 GLN A N 1
ATOM 1579 C CA . GLN A 1 198 ? -21.985 2.410 13.085 1.00 89.38 198 GLN A CA 1
ATOM 1580 C C . GLN A 1 198 ? -21.121 1.942 14.264 1.00 89.38 198 GLN A C 1
ATOM 1582 O O . GLN A 1 198 ? -20.445 2.730 14.932 1.00 89.38 198 GLN A O 1
ATOM 1587 N N . VAL A 1 199 ? -21.153 0.634 14.533 1.00 90.25 199 VAL A N 1
ATOM 1588 C CA . VAL A 1 199 ? -20.208 -0.008 15.453 1.00 90.25 199 VAL A CA 1
ATOM 1589 C C . VAL A 1 199 ? -18.963 -0.397 14.672 1.00 90.25 199 VAL A C 1
ATOM 1591 O O . VAL A 1 199 ? -19.044 -1.080 13.655 1.00 90.25 199 VAL A O 1
ATOM 1594 N N . ILE A 1 200 ? -17.816 0.031 15.176 1.00 90.81 200 ILE A N 1
ATOM 1595 C CA . ILE A 1 200 ? -16.500 -0.283 14.641 1.00 90.81 200 ILE A CA 1
ATOM 1596 C C . ILE A 1 200 ? -15.704 -1.116 15.644 1.00 90.81 200 ILE A C 1
ATOM 1598 O O . ILE A 1 200 ? -16.011 -1.143 16.841 1.00 90.81 200 ILE A O 1
ATOM 1602 N N . LYS A 1 201 ? -14.636 -1.748 15.166 1.00 91.25 201 LYS A N 1
ATOM 1603 C CA . LYS A 1 201 ? -13.561 -2.248 16.020 1.00 91.25 201 LYS A CA 1
ATOM 1604 C C . LYS A 1 201 ? -12.277 -1.530 15.669 1.00 91.25 201 LYS A C 1
ATOM 1606 O O . LYS A 1 201 ? -12.038 -1.228 14.505 1.00 91.25 201 LYS A O 1
ATOM 1611 N N . TYR A 1 202 ? -11.459 -1.229 16.660 1.00 90.31 202 TYR A N 1
ATOM 1612 C CA . TYR A 1 202 ? -10.255 -0.451 16.453 1.00 90.31 202 TYR A CA 1
ATOM 1613 C C . TYR A 1 202 ? -9.119 -0.908 17.363 1.00 90.31 202 TYR A C 1
ATOM 1615 O O . TYR A 1 202 ? -9.339 -1.510 18.417 1.00 90.31 202 TYR A O 1
ATOM 1623 N N . THR A 1 203 ? -7.898 -0.598 16.950 1.00 86.50 203 THR A N 1
ATOM 1624 C CA . THR A 1 203 ? -6.663 -0.855 17.691 1.00 86.50 203 THR A CA 1
ATOM 1625 C C . THR A 1 203 ? -5.758 0.373 17.613 1.00 86.50 203 THR A C 1
ATOM 1627 O O . THR A 1 203 ? -5.753 1.099 16.620 1.00 86.50 203 THR A O 1
ATOM 1630 N N . ARG A 1 204 ? -5.009 0.621 18.689 1.00 85.31 204 ARG A N 1
ATOM 1631 C CA . ARG A 1 204 ? -3.985 1.678 18.780 1.00 85.31 204 ARG A CA 1
ATOM 1632 C C . ARG A 1 204 ? -2.576 1.107 18.972 1.00 85.31 204 ARG A C 1
ATOM 1634 O O . ARG A 1 204 ? -1.629 1.870 19.088 1.00 85.31 204 ARG A O 1
ATOM 1641 N N . ASP A 1 205 ? -2.459 -0.216 19.044 1.00 78.31 205 ASP A N 1
ATOM 1642 C CA . ASP A 1 205 ? -1.235 -0.969 19.332 1.00 78.31 205 ASP A CA 1
ATOM 1643 C C . ASP A 1 205 ? -0.884 -1.911 18.170 1.00 78.31 205 ASP A C 1
ATOM 1645 O O . ASP A 1 205 ? -0.400 -3.020 18.358 1.00 78.31 205 ASP A O 1
ATOM 1649 N N . GLY A 1 206 ? -1.199 -1.498 16.939 1.00 70.94 206 GLY A N 1
ATOM 1650 C CA . GLY A 1 206 ? -0.884 -2.273 15.739 1.00 70.94 206 GLY A CA 1
ATOM 1651 C C . GLY A 1 206 ? -1.706 -3.556 15.566 1.00 70.94 206 GLY A C 1
ATOM 1652 O O . GLY A 1 206 ? -1.553 -4.227 14.546 1.00 70.94 206 GLY A O 1
ATOM 1653 N N . GLY A 1 207 ? -2.624 -3.871 16.481 1.00 74.38 207 GLY A N 1
ATOM 1654 C CA . GLY A 1 207 ? -3.534 -5.015 16.401 1.00 74.38 207 GLY A CA 1
ATOM 1655 C C . GLY A 1 207 ? -3.357 -6.046 17.508 1.00 74.38 207 GLY A C 1
ATOM 1656 O O . GLY A 1 207 ? -4.001 -7.093 17.424 1.00 74.38 207 GLY A O 1
ATOM 1657 N N . GLU A 1 208 ? -2.537 -5.760 18.523 1.00 74.94 208 GLU A N 1
ATOM 1658 C CA . GLU A 1 208 ? -2.404 -6.597 19.721 1.00 74.94 208 GLU A CA 1
ATOM 1659 C C . GLU A 1 208 ? -3.707 -6.611 20.532 1.00 74.94 208 GLU A C 1
ATOM 1661 O O 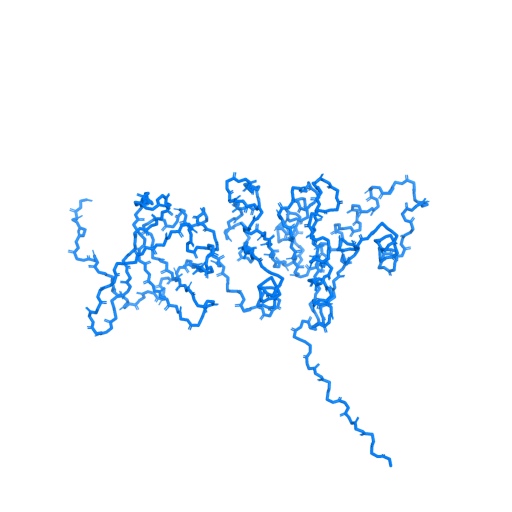. GLU A 1 208 ? -4.165 -7.673 20.960 1.00 74.94 208 GLU A O 1
ATOM 1666 N N . THR A 1 209 ? -4.357 -5.450 20.670 1.00 83.44 209 THR A N 1
ATOM 1667 C CA . THR A 1 209 ? -5.623 -5.294 21.389 1.00 83.44 209 THR A CA 1
ATOM 1668 C C . THR A 1 209 ? -6.684 -4.650 20.503 1.00 83.44 209 THR A C 1
ATOM 1670 O O . THR A 1 209 ? -6.553 -3.506 20.061 1.00 83.44 209 THR A O 1
ATOM 1673 N N . TRP A 1 210 ? -7.797 -5.362 20.307 1.00 86.38 210 TRP A N 1
ATOM 1674 C CA . TRP A 1 210 ? -8.981 -4.844 19.620 1.00 86.38 210 TRP A CA 1
ATOM 1675 C C . TRP A 1 210 ? -10.041 -4.381 20.613 1.00 86.38 210 TRP A C 1
ATOM 1677 O O . TRP A 1 210 ? -10.395 -5.095 21.552 1.00 86.38 210 TRP A O 1
ATOM 1687 N N . ARG A 1 211 ? -10.573 -3.185 20.372 1.00 88.81 211 ARG A N 1
ATOM 1688 C CA . ARG A 1 211 ? -11.690 -2.588 21.109 1.00 88.81 211 ARG A CA 1
ATOM 1689 C C . ARG A 1 211 ? -12.865 -2.396 20.174 1.00 88.81 211 ARG A C 1
ATOM 1691 O O . ARG A 1 211 ? -12.656 -2.148 18.994 1.00 88.81 211 ARG A O 1
ATOM 1698 N N . TYR A 1 212 ? -14.079 -2.457 20.698 1.00 89.69 212 TYR A N 1
ATOM 1699 C CA . TYR A 1 212 ? -15.290 -2.153 19.940 1.00 89.69 212 TYR A CA 1
ATOM 1700 C C . TYR A 1 212 ? -15.832 -0.810 20.400 1.00 89.69 212 TYR A C 1
ATOM 1702 O O . TYR A 1 212 ? -15.822 -0.523 21.598 1.00 89.69 212 TYR A O 1
ATOM 1710 N N . ALA A 1 213 ? -16.300 0.011 19.467 1.00 91.06 213 ALA A N 1
ATOM 1711 C CA . ALA A 1 213 ? -16.927 1.2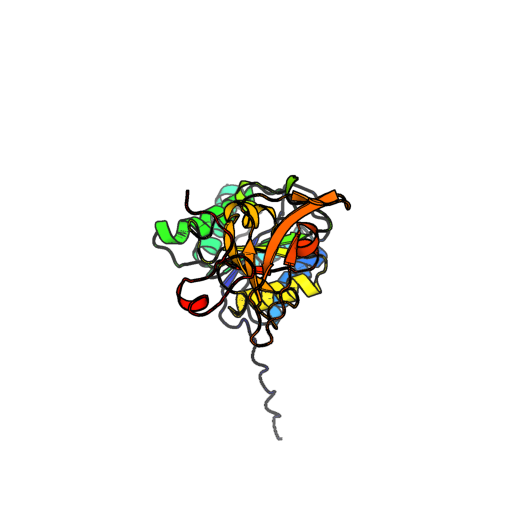78 19.801 1.00 91.06 213 ALA A CA 1
ATOM 1712 C C . ALA A 1 213 ? -18.016 1.656 18.802 1.00 91.06 213 ALA A C 1
ATOM 1714 O O . ALA A 1 213 ? -17.868 1.440 17.602 1.00 91.06 213 ALA A O 1
ATOM 1715 N N . ARG A 1 214 ? -19.101 2.256 19.287 1.00 90.25 214 ARG A N 1
ATOM 1716 C CA . ARG A 1 214 ? -20.115 2.883 18.436 1.00 90.25 214 ARG A CA 1
ATOM 1717 C C . ARG A 1 214 ? -19.715 4.325 18.160 1.00 90.25 214 ARG A C 1
ATOM 1719 O O . ARG A 1 214 ? -19.578 5.107 19.099 1.00 90.25 214 ARG A O 1
ATOM 1726 N N . LEU A 1 215 ? -19.558 4.681 16.889 1.00 90.69 215 LEU A N 1
ATOM 1727 C CA . LEU A 1 215 ? -19.314 6.061 16.481 1.00 90.69 215 LEU A CA 1
ATOM 1728 C C . LEU A 1 215 ? -20.596 6.879 16.587 1.00 90.69 215 LEU A C 1
ATOM 1730 O O . LEU A 1 215 ? -21.680 6.406 16.247 1.00 90.69 215 LEU A O 1
ATOM 1734 N N . PHE A 1 216 ? -20.469 8.136 16.992 1.00 89.75 216 PHE A N 1
ATOM 1735 C CA . PHE A 1 216 ? -21.553 9.101 16.851 1.00 89.75 216 PHE A CA 1
ATOM 1736 C C . PHE A 1 216 ? -21.782 9.397 15.362 1.00 89.75 216 PHE A C 1
ATOM 1738 O O . PHE A 1 216 ? -20.890 9.200 14.538 1.00 89.75 216 PHE A O 1
ATOM 1745 N N . SER A 1 217 ? -22.984 9.839 14.986 1.00 85.50 217 SER A N 1
ATOM 1746 C CA . SER A 1 217 ? -23.339 9.998 13.567 1.00 85.50 217 SER A CA 1
ATOM 1747 C C . SER A 1 217 ? -22.486 11.036 12.839 1.00 85.50 217 SER A C 1
ATOM 1749 O O . SER A 1 217 ? -22.200 10.861 11.660 1.00 85.50 217 SER A O 1
ATOM 1751 N N . ASN A 1 218 ? -22.067 12.096 13.533 1.00 88.88 218 ASN A N 1
ATOM 1752 C CA . ASN A 1 218 ? -21.294 13.186 12.949 1.00 88.88 218 ASN A CA 1
ATOM 1753 C C . ASN A 1 218 ? -19.952 13.347 13.673 1.00 88.88 218 ASN A C 1
ATOM 1755 O O . ASN A 1 218 ? -19.918 13.244 14.903 1.00 88.88 218 ASN A O 1
ATOM 1759 N N . PRO A 1 219 ? -18.864 13.640 12.943 1.00 90.31 219 PRO A N 1
ATOM 1760 C CA . PRO A 1 219 ? -17.612 14.036 13.560 1.00 90.31 219 PRO A CA 1
ATOM 1761 C C . PRO A 1 219 ? -17.715 15.455 14.136 1.00 90.31 219 PRO A C 1
ATOM 1763 O O . PRO A 1 219 ? -18.440 16.311 13.625 1.00 90.31 219 PRO A O 1
ATOM 1766 N N . GLU A 1 220 ? -16.942 15.721 15.181 1.00 91.88 220 GLU A N 1
ATOM 1767 C CA . GLU A 1 220 ? -16.858 17.005 15.866 1.00 91.88 220 GLU A CA 1
ATOM 1768 C C . GLU A 1 220 ? -15.440 17.570 15.768 1.00 91.88 220 GLU A C 1
ATOM 1770 O O . GLU A 1 220 ? -14.450 16.836 15.718 1.00 91.88 220 GLU A O 1
ATOM 1775 N N . ARG A 1 221 ? -15.334 18.902 15.754 1.00 90.81 221 ARG A N 1
ATOM 1776 C CA . ARG A 1 221 ? -14.043 19.581 15.876 1.00 90.81 221 ARG A CA 1
ATOM 1777 C C . ARG A 1 221 ? -13.737 19.812 17.353 1.00 90.81 221 ARG A C 1
ATOM 1779 O O . ARG A 1 221 ? -14.493 20.489 18.047 1.00 90.81 221 ARG A O 1
ATOM 1786 N N . PHE A 1 222 ? -12.613 19.283 17.819 1.00 86.19 222 PHE A N 1
ATOM 1787 C CA . PHE A 1 222 ? -12.187 19.381 19.212 1.00 86.19 222 PHE A CA 1
ATOM 1788 C C . PHE A 1 222 ? -11.378 20.654 19.489 1.00 86.19 222 PHE A C 1
ATOM 1790 O O . PHE A 1 222 ? -10.870 21.315 18.583 1.00 86.19 222 PHE A O 1
ATOM 1797 N N . SER A 1 223 ? -11.216 20.988 20.774 1.00 85.19 223 SER A N 1
ATOM 1798 C CA . SER A 1 223 ? -10.530 22.207 21.243 1.00 85.19 223 SER A CA 1
ATOM 1799 C C . SER A 1 223 ? -9.069 22.330 20.798 1.00 85.19 223 SER A C 1
ATOM 1801 O O . SER A 1 223 ? -8.527 23.427 20.729 1.00 85.19 223 SER A O 1
ATOM 1803 N N . ASN A 1 224 ? -8.432 21.209 20.473 1.00 83.38 224 ASN A N 1
ATOM 1804 C CA . ASN A 1 224 ? -7.072 21.133 19.938 1.00 83.38 224 ASN A CA 1
ATOM 1805 C C . ASN A 1 224 ? -7.008 21.282 18.401 1.00 83.38 224 ASN A C 1
ATOM 1807 O O . ASN A 1 224 ? -5.944 21.084 17.824 1.00 83.38 224 ASN A O 1
ATOM 1811 N N . GLY A 1 225 ? -8.137 21.552 17.740 1.00 85.12 225 GLY A N 1
ATOM 1812 C CA . GLY A 1 225 ? -8.247 21.692 16.290 1.00 85.12 225 GLY A CA 1
ATOM 1813 C C . GLY A 1 225 ? -8.505 20.397 15.516 1.00 85.12 225 GLY A C 1
ATOM 1814 O O . GLY A 1 225 ? -8.926 20.507 14.367 1.00 85.12 225 GLY A O 1
ATOM 1815 N N . SER A 1 226 ? -8.318 19.216 16.117 1.00 86.00 226 SER A N 1
ATOM 1816 C CA . SER A 1 226 ? -8.558 17.920 15.453 1.00 86.00 226 SER A CA 1
ATOM 1817 C C . SER A 1 226 ? -10.029 17.704 15.107 1.00 86.00 226 SER A C 1
ATOM 1819 O O . SER A 1 226 ? -10.913 18.115 15.864 1.00 86.00 226 SER A O 1
ATOM 1821 N N . LEU A 1 227 ? -10.288 17.051 13.975 1.00 89.94 227 LEU A N 1
ATOM 1822 C CA . LEU A 1 227 ? -11.605 16.535 13.614 1.00 89.94 227 LEU A CA 1
ATOM 1823 C C . LEU A 1 227 ? -11.683 15.059 14.023 1.00 89.94 227 LEU A C 1
ATOM 1825 O O . LEU A 1 227 ? -10.756 14.295 13.768 1.00 89.94 227 LEU A O 1
ATOM 1829 N N . GLY A 1 228 ? -12.766 14.639 14.673 1.00 92.12 228 GLY A N 1
ATOM 1830 C CA . GLY A 1 228 ? -12.891 13.244 15.087 1.00 92.12 228 GLY A CA 1
ATOM 1831 C C . GLY A 1 228 ? -14.285 12.817 15.496 1.00 92.12 228 GLY A C 1
ATOM 1832 O O . GLY A 1 228 ? -15.168 13.642 15.700 1.00 92.12 228 GLY A O 1
ATOM 1833 N N . PHE A 1 229 ? -14.480 11.514 15.653 1.00 92.81 229 PHE A N 1
ATOM 1834 C CA . PHE A 1 229 ? -15.707 10.969 16.215 1.00 92.81 229 PHE A CA 1
ATOM 1835 C C . PHE A 1 229 ? -15.595 10.847 17.730 1.00 92.81 229 PHE A C 1
ATOM 1837 O O . PHE A 1 229 ? -14.610 10.327 18.261 1.00 92.81 229 PHE A O 1
ATOM 1844 N N . VAL A 1 230 ? -16.649 11.273 18.423 1.00 90.38 230 VAL A N 1
ATOM 1845 C CA . VAL A 1 230 ? -16.943 10.751 19.757 1.00 90.38 230 VAL A CA 1
ATOM 1846 C C . VAL A 1 230 ? -17.428 9.315 19.581 1.00 90.38 230 VAL A C 1
ATOM 1848 O O . VAL A 1 230 ? -18.222 9.033 18.681 1.00 90.38 230 VAL A O 1
ATOM 1851 N N . ALA A 1 231 ? -16.935 8.407 20.418 1.00 88.88 231 ALA A N 1
ATOM 1852 C CA . ALA A 1 231 ? -17.324 7.011 20.364 1.00 88.88 231 ALA A CA 1
ATOM 1853 C C . ALA A 1 231 ? -17.633 6.449 21.751 1.00 88.88 231 ALA A C 1
ATOM 1855 O O . ALA A 1 231 ? -16.980 6.781 22.742 1.00 88.88 231 ALA A O 1
ATOM 1856 N N . ASP A 1 232 ? -18.635 5.583 21.804 1.00 86.69 232 ASP A N 1
ATOM 1857 C CA . ASP A 1 232 ? -18.998 4.820 22.992 1.00 86.69 232 ASP A CA 1
ATOM 1858 C C . ASP A 1 232 ? -18.312 3.456 22.929 1.00 86.69 232 ASP A C 1
ATOM 1860 O O . ASP A 1 232 ? -18.655 2.640 22.073 1.00 86.69 232 ASP A O 1
ATOM 1864 N N . GLU A 1 233 ? -17.328 3.210 23.797 1.00 83.06 233 GLU A N 1
ATOM 1865 C CA . GLU A 1 233 ? -16.615 1.928 23.831 1.00 83.06 233 GLU A CA 1
ATOM 1866 C C . GLU A 1 233 ? -17.462 0.819 24.470 1.00 83.06 233 GLU A C 1
ATOM 1868 O O . GLU A 1 233 ? -18.355 1.069 25.286 1.00 83.06 233 GLU A O 1
ATOM 1873 N N . GLU A 1 234 ? -17.168 -0.427 24.093 1.00 75.19 234 GLU A N 1
ATOM 1874 C CA . GLU A 1 234 ? -17.761 -1.623 24.687 1.00 75.19 234 GLU A CA 1
ATOM 1875 C C . GLU A 1 234 ? -17.599 -1.624 26.212 1.00 75.19 234 GLU A C 1
ATOM 1877 O O . GLU A 1 234 ? -16.507 -1.433 26.757 1.00 75.19 234 GLU A O 1
ATOM 1882 N N . ILE A 1 235 ? -18.702 -1.897 26.907 1.00 71.75 235 ILE A N 1
ATOM 1883 C CA . ILE A 1 235 ? -18.718 -2.026 28.359 1.00 71.75 235 ILE A CA 1
ATOM 1884 C C . ILE A 1 235 ? -17.993 -3.320 28.735 1.00 71.75 235 ILE A C 1
ATOM 1886 O O . ILE A 1 235 ? -18.471 -4.422 28.467 1.00 71.75 235 ILE A O 1
ATOM 1890 N N . SER A 1 236 ? -16.845 -3.194 29.404 1.00 65.88 236 SER A N 1
ATOM 1891 C CA . SER A 1 236 ? -16.142 -4.366 29.938 1.00 65.88 236 SER A CA 1
ATOM 1892 C C . SER A 1 236 ? -16.994 -5.095 30.995 1.00 65.88 236 SER A C 1
ATOM 1894 O O . SER A 1 236 ? -17.801 -4.454 31.673 1.00 65.88 236 SER A O 1
ATOM 1896 N N . PRO A 1 237 ? -16.767 -6.398 31.263 1.00 56.19 237 PRO A N 1
ATOM 1897 C CA . PRO A 1 237 ? -17.481 -7.143 32.311 1.00 56.19 237 PRO A CA 1
ATOM 1898 C C . PRO A 1 237 ? -17.402 -6.520 33.715 1.00 56.19 237 PRO A C 1
ATOM 1900 O O . PRO A 1 237 ? -18.179 -6.871 34.598 1.00 56.19 237 PRO A O 1
ATOM 1903 N N . ARG A 1 238 ? -16.458 -5.595 33.936 1.00 59.56 238 ARG A N 1
ATOM 1904 C CA . ARG A 1 238 ? -16.300 -4.837 35.185 1.00 59.56 238 ARG A CA 1
ATOM 1905 C C . ARG A 1 238 ? -17.151 -3.558 35.239 1.00 59.56 238 ARG A C 1
ATOM 1907 O O . ARG A 1 238 ? -17.029 -2.810 36.201 1.00 59.56 238 ARG A O 1
ATOM 1914 N N . GLY A 1 239 ? -17.980 -3.290 34.227 1.00 57.78 239 GLY A N 1
ATOM 1915 C CA . GLY A 1 239 ? -18.887 -2.138 34.181 1.00 57.78 239 GLY A CA 1
ATOM 1916 C C . GLY A 1 239 ? -18.196 -0.793 33.946 1.00 57.78 239 GLY A C 1
ATOM 1917 O O . GLY A 1 239 ? -18.769 0.252 34.242 1.00 57.78 239 GLY A O 1
ATOM 1918 N N . ILE A 1 240 ? -16.954 -0.792 33.452 1.00 58.66 240 ILE A N 1
ATOM 1919 C CA . ILE A 1 240 ? -16.231 0.454 33.180 1.00 58.66 240 ILE A CA 1
ATOM 1920 C C . ILE A 1 240 ? -16.678 0.997 31.823 1.00 58.66 240 ILE A C 1
ATOM 1922 O O . ILE A 1 240 ? -16.500 0.337 30.800 1.00 58.66 240 ILE A O 1
ATOM 1926 N N . HIS A 1 241 ? -17.250 2.199 31.842 1.00 61.19 241 HIS A N 1
ATOM 1927 C CA . HIS A 1 241 ? -17.641 2.951 30.657 1.00 61.19 241 HIS A CA 1
ATOM 1928 C C . HIS A 1 241 ? -16.496 3.868 30.228 1.00 61.19 241 HIS A C 1
ATOM 1930 O O . HIS A 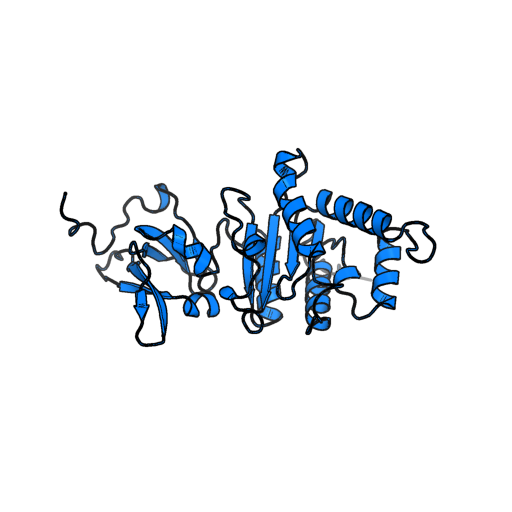1 241 ? -16.030 4.692 31.020 1.00 61.19 241 HIS A O 1
ATOM 1936 N N . HIS A 1 242 ? -16.083 3.776 28.968 1.00 67.19 242 HIS A N 1
ATOM 1937 C CA . HIS A 1 242 ? -15.133 4.712 28.384 1.00 67.19 242 HIS A CA 1
ATOM 1938 C C . HIS A 1 242 ? -15.768 5.399 27.179 1.00 67.19 242 HIS A C 1
ATOM 1940 O O . HIS A 1 242 ? -16.200 4.755 26.227 1.00 67.19 242 HIS A O 1
ATOM 1946 N N . ARG A 1 243 ? -15.829 6.731 27.233 1.00 78.00 243 ARG A N 1
ATOM 1947 C CA . ARG A 1 243 ? -16.047 7.538 26.038 1.00 78.00 243 ARG A CA 1
ATOM 1948 C C . ARG A 1 243 ? -14.693 7.686 25.355 1.00 78.00 243 ARG A C 1
ATOM 1950 O O . ARG A 1 243 ? -13.778 8.282 25.925 1.00 78.00 243 ARG A O 1
ATOM 1957 N N . GLY A 1 244 ? -14.575 7.103 24.173 1.00 82.75 244 GLY A N 1
ATOM 1958 C CA . GLY A 1 244 ? -13.418 7.233 23.307 1.00 82.75 244 GLY A CA 1
ATOM 1959 C C . GLY A 1 244 ? -13.549 8.453 22.400 1.00 82.75 244 GLY A C 1
ATOM 1960 O O . GLY A 1 244 ? -14.644 8.950 22.129 1.00 82.75 244 GLY A O 1
ATOM 1961 N N . ILE A 1 245 ? -12.411 8.930 21.914 1.00 89.25 245 ILE A N 1
ATOM 1962 C CA . ILE A 1 245 ? -12.342 9.840 20.773 1.00 89.25 245 ILE A CA 1
ATOM 1963 C C . ILE A 1 245 ? -11.472 9.153 19.728 1.00 89.25 245 ILE A C 1
ATOM 1965 O O . ILE A 1 245 ? -10.426 8.602 20.076 1.00 89.25 245 ILE A O 1
ATOM 1969 N N . LEU A 1 246 ? -11.913 9.170 18.475 1.00 91.56 246 LEU A N 1
ATOM 1970 C CA . LEU A 1 246 ? -11.151 8.707 17.316 1.00 91.56 246 LEU A CA 1
ATOM 1971 C C . LEU A 1 246 ? -10.995 9.898 16.376 1.00 91.56 246 LEU A C 1
ATOM 1973 O O . LEU A 1 246 ? -11.914 10.236 15.629 1.00 91.56 246 LEU A O 1
ATOM 1977 N N . ALA A 1 247 ? -9.864 10.582 16.493 1.00 90.81 247 ALA A N 1
ATOM 1978 C CA . ALA A 1 247 ? -9.566 11.794 15.743 1.00 90.81 247 ALA A CA 1
ATOM 1979 C C . ALA A 1 247 ? -8.594 11.540 14.589 1.00 90.81 247 ALA A C 1
ATOM 1981 O O . ALA A 1 247 ? -7.846 10.568 14.602 1.00 90.81 247 ALA A O 1
ATOM 1982 N N . ASP A 1 248 ? -8.564 12.455 13.626 1.00 85.31 248 ASP A N 1
ATOM 1983 C CA . ASP A 1 248 ? -7.583 12.510 12.535 1.00 85.31 248 ASP A CA 1
ATOM 1984 C C . ASP A 1 248 ? -6.137 12.235 12.992 1.00 85.31 248 ASP A C 1
ATOM 1986 O O . ASP A 1 248 ? -5.485 11.307 12.519 1.00 85.31 248 ASP A O 1
ATOM 1990 N N . ARG A 1 249 ? -5.677 12.931 14.028 1.00 85.44 249 ARG A N 1
ATOM 1991 C CA . ARG A 1 249 ? -4.354 12.765 14.646 1.00 85.44 249 ARG A CA 1
ATOM 1992 C C . ARG A 1 249 ? -4.099 11.392 15.272 1.00 85.44 249 ARG A C 1
ATOM 1994 O O . ARG A 1 249 ? -2.968 11.084 15.636 1.00 85.44 249 ARG A O 1
ATOM 2001 N N . ASP A 1 250 ? -5.139 10.600 15.527 1.00 87.88 250 ASP A N 1
ATOM 2002 C CA . ASP A 1 250 ? -4.968 9.243 16.042 1.00 87.88 250 ASP A CA 1
ATOM 2003 C C . ASP A 1 250 ? -4.540 8.293 14.921 1.00 87.88 250 ASP A C 1
ATOM 2005 O O . ASP A 1 250 ? -3.721 7.408 15.161 1.00 87.88 250 ASP A O 1
ATOM 2009 N N . PHE A 1 251 ? -5.012 8.520 13.692 1.00 82.12 251 PHE A N 1
ATOM 2010 C CA . PHE A 1 251 ? -4.558 7.796 12.501 1.00 82.12 251 PHE A CA 1
ATOM 2011 C C . PHE A 1 251 ? -3.087 8.086 12.189 1.00 82.12 251 PHE A C 1
ATOM 2013 O O . PHE A 1 251 ? -2.330 7.182 11.838 1.00 82.12 251 PHE A O 1
ATOM 2020 N N . GLU A 1 252 ? -2.627 9.312 12.454 1.00 76.19 252 GLU A N 1
ATOM 2021 C CA . GLU A 1 252 ? -1.199 9.660 12.401 1.00 76.19 252 GLU A CA 1
ATOM 2022 C C . GLU A 1 252 ? -0.344 8.870 13.403 1.00 76.19 252 GLU A C 1
ATOM 2024 O O . GLU A 1 252 ? 0.858 8.703 13.195 1.00 76.19 252 GLU A O 1
ATOM 2029 N N . LYS A 1 253 ? -0.963 8.369 14.477 1.00 81.62 253 LYS A N 1
ATOM 2030 C CA . LYS A 1 253 ? -0.331 7.577 15.541 1.00 81.62 253 LYS A CA 1
ATOM 2031 C C . LYS A 1 253 ? -0.575 6.073 15.396 1.00 81.62 253 LYS A C 1
ATOM 2033 O O . LYS A 1 253 ? -0.364 5.340 16.358 1.00 81.62 253 LYS A O 1
ATOM 2038 N N . GLY A 1 254 ? -1.032 5.617 14.230 1.00 75.62 254 GLY A N 1
ATOM 2039 C CA . GLY A 1 254 ? -1.235 4.193 13.958 1.00 75.62 254 GLY A CA 1
ATOM 2040 C C . GLY A 1 254 ? -2.565 3.630 14.464 1.00 75.62 254 GLY A C 1
ATOM 2041 O O . GLY A 1 254 ? -2.670 2.423 14.676 1.00 75.62 254 GLY A O 1
ATOM 2042 N N . LEU A 1 255 ? -3.588 4.471 14.664 1.00 85.69 255 LEU A N 1
ATOM 2043 C CA . LEU A 1 255 ? -4.961 3.988 14.824 1.00 85.69 255 LEU A CA 1
ATOM 2044 C C . LEU A 1 255 ? -5.379 3.215 13.567 1.00 85.69 255 LEU A C 1
ATOM 2046 O O . LEU A 1 255 ? -5.312 3.737 12.456 1.00 85.69 255 LEU A O 1
ATOM 2050 N N . ILE A 1 256 ? -5.862 1.994 13.769 1.00 83.25 256 ILE A N 1
ATOM 2051 C CA . ILE A 1 256 ? -6.462 1.170 12.722 1.00 83.25 256 ILE A CA 1
ATOM 2052 C C . ILE A 1 256 ? -7.899 0.880 13.136 1.00 83.25 256 ILE A C 1
ATOM 2054 O O . ILE A 1 256 ? -8.156 0.483 14.275 1.00 83.25 256 ILE A O 1
ATOM 2058 N N . VAL A 1 257 ? -8.832 1.074 12.212 1.00 87.75 257 VAL A N 1
ATOM 2059 C CA . VAL A 1 257 ? -10.259 0.805 12.394 1.00 87.75 257 VAL A CA 1
ATOM 2060 C C . VAL A 1 257 ? -10.702 -0.274 11.408 1.00 87.75 257 VAL A C 1
ATOM 2062 O O . VAL A 1 257 ? -10.170 -0.371 10.314 1.00 87.75 257 VAL A O 1
ATOM 2065 N N . ARG A 1 258 ? -11.690 -1.087 11.773 1.00 87.81 258 ARG A N 1
ATOM 2066 C CA . ARG A 1 258 ? -12.391 -2.000 10.869 1.00 87.81 258 ARG A CA 1
ATOM 2067 C C . ARG A 1 258 ? -13.893 -1.886 11.069 1.00 87.81 258 ARG A C 1
ATOM 2069 O O . ARG A 1 258 ? -14.369 -1.670 12.190 1.00 87.81 258 ARG A O 1
ATOM 2076 N N . GLU A 1 259 ? -14.625 -2.121 9.988 1.00 85.06 259 GLU A N 1
ATOM 2077 C CA . GLU A 1 259 ? -16.031 -2.505 10.072 1.00 85.06 259 GLU A CA 1
ATOM 2078 C C . GLU A 1 259 ? -16.174 -3.808 10.874 1.00 85.06 259 GLU A C 1
ATOM 2080 O O . GLU A 1 259 ? -15.247 -4.624 10.975 1.00 85.06 259 GLU A O 1
ATOM 2085 N N . VAL A 1 260 ? -17.338 -3.980 11.492 1.00 86.00 260 VAL A N 1
ATOM 2086 C CA . VAL A 1 260 ? -17.617 -5.099 12.391 1.00 86.00 260 VAL A CA 1
ATOM 2087 C C . VAL A 1 260 ? -18.714 -5.958 11.797 1.00 86.00 260 VAL A C 1
ATOM 2089 O O . VAL A 1 260 ? -19.759 -5.450 11.394 1.00 86.00 260 VAL A O 1
ATOM 2092 N N . GLU A 1 261 ? -18.504 -7.271 11.764 1.00 81.94 261 GLU A N 1
ATOM 2093 C CA . GLU A 1 261 ? -19.566 -8.191 11.370 1.00 81.94 261 GLU A CA 1
ATOM 2094 C C . GLU A 1 261 ? -20.585 -8.354 12.507 1.00 81.94 261 GLU A C 1
ATOM 2096 O O . GLU A 1 261 ? -20.222 -8.387 13.681 1.00 81.94 261 GLU A O 1
ATOM 2101 N N . ALA A 1 262 ? -21.868 -8.540 12.176 1.00 80.19 262 ALA A N 1
ATOM 2102 C CA . ALA A 1 262 ? -22.944 -8.649 13.171 1.00 80.19 262 ALA A CA 1
ATOM 2103 C C . ALA A 1 262 ? -22.673 -9.702 14.268 1.00 80.19 262 ALA A C 1
ATOM 2105 O O . ALA A 1 262 ? -22.983 -9.480 15.435 1.00 80.19 262 ALA A O 1
ATOM 2106 N N . LYS A 1 263 ? -22.032 -10.821 13.911 1.00 84.50 263 LYS A N 1
ATOM 2107 C CA . LYS A 1 263 ? -21.657 -11.894 14.848 1.00 84.50 263 LYS A CA 1
ATOM 2108 C C . LYS A 1 263 ? -20.596 -11.476 15.876 1.00 84.50 263 LYS A C 1
ATOM 2110 O O . LYS A 1 263 ? -20.516 -12.060 16.946 1.00 84.50 263 LYS A O 1
ATOM 2115 N N . GLU A 1 264 ? -19.756 -10.491 15.555 1.00 83.06 264 GLU A N 1
ATOM 2116 C CA . GLU A 1 264 ? -18.679 -10.031 16.442 1.00 83.06 264 GLU A CA 1
ATOM 2117 C C . GLU A 1 264 ? -19.205 -9.141 17.573 1.00 83.06 264 GLU A C 1
ATOM 2119 O O . GLU A 1 264 ? -18.546 -9.007 18.603 1.00 83.06 264 GLU A O 1
ATOM 2124 N N . ILE A 1 265 ? -20.380 -8.532 17.386 1.00 84.44 265 ILE A N 1
ATOM 2125 C CA . ILE A 1 265 ? -21.034 -7.665 18.378 1.00 84.44 265 ILE A CA 1
ATOM 2126 C C . ILE A 1 265 ? -22.173 -8.351 19.123 1.00 84.44 265 ILE A C 1
ATOM 2128 O O . ILE A 1 265 ? -22.794 -7.737 19.989 1.00 84.44 265 ILE A O 1
ATOM 2132 N N . GLU A 1 266 ? -22.424 -9.628 18.842 1.00 83.94 266 GLU A N 1
ATOM 2133 C CA . GLU A 1 266 ? -23.408 -10.410 19.577 1.00 83.94 266 GLU A CA 1
ATOM 2134 C C . GLU A 1 266 ? -23.022 -10.484 21.065 1.00 83.94 266 GLU A C 1
ATOM 2136 O O . GLU A 1 266 ? -21.929 -10.912 21.434 1.00 83.94 266 GLU A O 1
ATOM 2141 N N . GLY A 1 267 ? -23.913 -10.004 21.935 1.00 80.06 267 GLY A N 1
ATOM 2142 C CA . GLY A 1 267 ? -23.690 -9.967 23.383 1.00 80.06 267 GLY A CA 1
ATOM 2143 C C . GLY A 1 267 ? -22.808 -8.817 23.887 1.00 80.06 267 GLY A C 1
ATOM 2144 O O . GLY A 1 267 ? -22.647 -8.687 25.103 1.00 80.06 267 GLY A O 1
ATOM 2145 N N . LYS A 1 268 ? -22.278 -7.960 23.003 1.00 80.81 268 LYS A N 1
ATOM 2146 C CA . LYS A 1 268 ? -21.606 -6.714 23.404 1.00 80.81 268 LYS A CA 1
ATOM 2147 C C . LYS A 1 268 ? -22.645 -5.666 23.790 1.00 80.81 268 LYS A C 1
ATOM 2149 O O . LYS A 1 268 ? -23.710 -5.599 23.189 1.00 80.81 268 LYS A O 1
ATOM 2154 N N . ARG A 1 269 ? -22.327 -4.846 24.792 1.00 80.06 269 ARG A N 1
ATOM 2155 C CA . ARG A 1 269 ? -23.162 -3.715 25.223 1.00 80.06 269 ARG A CA 1
ATOM 2156 C C . ARG A 1 269 ? -22.366 -2.429 25.137 1.00 80.06 269 ARG A C 1
ATOM 2158 O O . ARG A 1 269 ? -21.191 -2.402 25.504 1.00 80.06 269 ARG A O 1
ATOM 2165 N N . PHE A 1 270 ? -23.024 -1.361 24.710 1.00 78.75 270 PHE A N 1
ATOM 2166 C CA . PHE A 1 270 ? -22.424 -0.034 24.587 1.00 78.75 270 PHE A CA 1
ATOM 2167 C C . PHE A 1 270 ? -23.105 0.938 25.550 1.00 78.75 270 PHE A C 1
ATOM 2169 O O . PHE A 1 270 ? -24.292 0.809 25.845 1.00 78.75 270 PHE A O 1
ATOM 2176 N N . SER A 1 271 ? -22.353 1.921 26.051 1.00 66.62 271 SER A N 1
ATOM 2177 C CA . SER A 1 271 ? -22.747 2.831 27.143 1.00 66.62 271 SER A CA 1
ATOM 2178 C C . SER A 1 271 ? -24.071 3.587 26.966 1.00 66.62 271 SER A C 1
ATOM 2180 O O . SER A 1 271 ? -24.572 4.127 27.951 1.00 66.62 271 SER A O 1
ATOM 2182 N N . PHE A 1 272 ? -24.640 3.642 25.759 1.00 63.22 272 PHE A N 1
ATOM 2183 C CA . PHE A 1 272 ? -25.839 4.424 25.438 1.00 63.22 272 PHE A CA 1
ATOM 2184 C C . PHE A 1 272 ? -26.992 3.633 24.796 1.00 63.22 272 PHE A C 1
ATOM 2186 O O . PHE A 1 272 ? -27.931 4.252 24.295 1.00 63.22 272 PHE A O 1
ATOM 2193 N N . GLU A 1 273 ? -26.985 2.294 24.838 1.00 55.28 273 GLU A N 1
ATOM 2194 C CA . GLU A 1 273 ? -28.126 1.499 24.337 1.00 55.28 273 GLU A CA 1
ATOM 2195 C C . GLU A 1 273 ? -29.460 1.837 25.033 1.00 55.28 273 GLU A C 1
ATOM 2197 O O . GLU A 1 273 ? -30.505 1.776 24.394 1.00 55.28 273 GLU A O 1
ATOM 2202 N N . ASP A 1 274 ? -29.430 2.326 26.277 1.00 47.34 274 ASP A N 1
ATOM 2203 C CA . ASP A 1 274 ? -30.632 2.661 27.058 1.00 47.34 274 ASP A CA 1
ATOM 2204 C C . ASP A 1 274 ? -31.125 4.120 26.909 1.00 47.34 274 ASP A C 1
ATOM 2206 O O . ASP A 1 274 ? -31.968 4.571 27.689 1.00 47.34 274 ASP A O 1
ATOM 2210 N N . LYS A 1 275 ? -30.589 4.916 25.968 1.00 42.12 275 LYS A N 1
ATOM 2211 C CA . LYS A 1 275 ? -30.863 6.373 25.911 1.00 42.12 275 LYS A CA 1
ATOM 2212 C C . LYS A 1 275 ? -31.226 6.962 24.547 1.00 42.12 275 LYS A C 1
ATOM 2214 O O . LYS A 1 275 ? -31.283 8.187 24.430 1.00 42.12 275 LYS A O 1
ATOM 2219 N N . LEU A 1 276 ? -31.531 6.151 23.537 1.00 34.19 276 LEU A N 1
ATOM 2220 C CA . LEU A 1 276 ? -32.219 6.679 22.355 1.00 34.19 276 LEU A CA 1
ATOM 2221 C C . LEU A 1 276 ? -33.731 6.710 22.629 1.00 34.19 276 LEU A C 1
ATOM 2223 O O . LEU A 1 276 ? -34.304 5.660 22.925 1.00 34.19 276 LEU A O 1
ATOM 2227 N N . PRO A 1 277 ? -34.401 7.877 22.567 1.00 31.67 277 PRO A N 1
ATOM 2228 C CA . PRO A 1 277 ? -35.851 7.893 22.574 1.00 31.67 277 PRO A CA 1
ATOM 2229 C C . PRO A 1 277 ? -36.335 7.184 21.310 1.00 31.67 277 PRO A C 1
ATOM 2231 O O . PRO A 1 277 ? -35.845 7.437 20.210 1.00 31.67 277 PRO A O 1
ATOM 2234 N N . VAL A 1 278 ? -37.301 6.289 21.486 1.00 32.31 278 VAL A N 1
ATOM 2235 C CA . VAL A 1 278 ? -38.143 5.825 20.388 1.00 32.31 278 VAL A CA 1
ATOM 2236 C C . VAL A 1 278 ? -38.833 7.065 19.819 1.00 32.31 278 VAL A C 1
ATOM 2238 O O . VAL A 1 278 ? -39.677 7.656 20.495 1.00 32.31 278 VAL A O 1
ATOM 2241 N N . THR A 1 279 ? -38.457 7.468 18.609 1.00 33.25 279 THR A N 1
ATOM 2242 C CA . THR A 1 279 ? -39.245 8.367 17.755 1.00 33.25 279 THR A CA 1
ATOM 2243 C C . THR A 1 279 ? -39.196 7.860 16.334 1.00 33.25 279 THR A C 1
ATOM 2245 O O . THR A 1 279 ? -38.059 7.708 15.833 1.00 33.25 279 THR A O 1
#